Protein AF-A0A3D1R4Y1-F1 (afdb_monomer)

Structure (mmCIF, N/CA/C/O backbone):
data_AF-A0A3D1R4Y1-F1
#
_entry.id   AF-A0A3D1R4Y1-F1
#
loop_
_atom_site.group_PDB
_atom_site.id
_atom_site.type_symbol
_atom_site.label_atom_id
_atom_site.label_alt_id
_atom_site.label_comp_id
_atom_site.label_asym_id
_atom_site.label_entity_id
_atom_site.label_seq_id
_atom_site.pdbx_PDB_ins_code
_atom_site.Cartn_x
_atom_site.Cartn_y
_atom_site.Cartn_z
_atom_site.occupancy
_atom_site.B_iso_or_equiv
_atom_site.auth_seq_id
_atom_site.auth_comp_id
_atom_site.auth_asym_id
_atom_site.auth_atom_id
_atom_site.pdbx_PDB_model_num
ATOM 1 N N . MET A 1 1 ? 37.670 -71.944 -7.771 1.00 38.06 1 MET A N 1
ATOM 2 C CA . MET A 1 1 ? 38.355 -70.677 -7.444 1.00 38.06 1 MET A CA 1
ATOM 3 C C . MET A 1 1 ? 37.337 -69.559 -7.576 1.00 38.06 1 MET A C 1
ATOM 5 O O . MET A 1 1 ? 36.662 -69.476 -8.591 1.00 38.06 1 MET A O 1
ATOM 9 N N . VAL A 1 2 ? 37.149 -68.821 -6.490 1.00 45.00 2 VAL A N 1
ATOM 10 C CA . VAL A 1 2 ? 36.228 -67.691 -6.317 1.00 45.00 2 VAL A CA 1
ATOM 11 C C . VAL A 1 2 ? 36.680 -66.518 -7.189 1.00 45.00 2 VAL A C 1
ATOM 13 O O . VAL A 1 2 ? 37.880 -66.292 -7.240 1.00 45.00 2 VAL A O 1
ATOM 16 N N . LEU A 1 3 ? 35.767 -65.736 -7.780 1.00 38.38 3 LEU A N 1
ATOM 17 C CA . LEU A 1 3 ? 35.882 -64.270 -7.754 1.00 38.38 3 LEU A CA 1
ATOM 18 C C . LEU A 1 3 ? 34.536 -63.578 -8.048 1.00 38.38 3 LEU A C 1
ATOM 20 O O . LEU A 1 3 ? 33.910 -63.773 -9.085 1.00 38.38 3 LEU A O 1
ATOM 24 N N . ARG A 1 4 ? 34.117 -62.777 -7.066 1.00 49.09 4 ARG A N 1
ATOM 25 C CA . ARG A 1 4 ? 33.041 -61.779 -7.086 1.00 49.09 4 ARG A CA 1
ATOM 26 C C . ARG A 1 4 ? 33.479 -60.551 -7.896 1.00 49.09 4 ARG A C 1
ATOM 28 O O . ARG A 1 4 ? 34.638 -60.174 -7.773 1.00 49.09 4 ARG A O 1
ATOM 35 N N . ALA A 1 5 ? 32.551 -59.855 -8.556 1.00 46.31 5 ALA A N 1
ATOM 36 C CA . ALA A 1 5 ? 32.607 -58.397 -8.773 1.00 46.31 5 ALA A CA 1
ATOM 37 C C . ALA A 1 5 ? 31.243 -57.913 -9.305 1.00 46.31 5 ALA A C 1
ATOM 39 O O . ALA A 1 5 ? 30.826 -58.313 -10.382 1.00 46.31 5 ALA A O 1
ATOM 40 N N . PHE A 1 6 ? 30.391 -57.330 -8.462 1.00 45.41 6 PHE A N 1
ATOM 41 C CA . PHE A 1 6 ? 30.302 -55.909 -8.074 1.00 45.41 6 PHE A CA 1
ATOM 42 C C . PHE A 1 6 ? 29.179 -55.188 -8.838 1.00 45.41 6 PHE A C 1
ATOM 44 O O . PHE A 1 6 ? 29.327 -54.751 -9.974 1.00 45.41 6 PHE A O 1
ATOM 51 N N . GLN A 1 7 ? 28.034 -55.100 -8.158 1.00 48.47 7 GLN A N 1
ATOM 52 C CA . GLN A 1 7 ? 26.905 -54.237 -8.482 1.00 48.47 7 GLN A CA 1
ATOM 53 C C . GLN A 1 7 ? 27.321 -52.764 -8.354 1.00 48.47 7 GLN A C 1
ATOM 55 O O . GLN A 1 7 ? 27.888 -52.379 -7.335 1.00 48.47 7 GLN A O 1
ATOM 60 N N . PHE A 1 8 ? 26.944 -51.934 -9.324 1.00 42.62 8 PHE A N 1
ATOM 61 C CA . PHE A 1 8 ? 26.767 -50.495 -9.127 1.00 42.62 8 PHE A CA 1
ATOM 62 C C . PHE A 1 8 ? 25.405 -50.100 -9.698 1.00 42.62 8 PHE A C 1
ATOM 64 O O . PHE A 1 8 ? 25.258 -49.820 -10.883 1.00 42.62 8 PHE A O 1
ATOM 71 N N . ALA A 1 9 ? 24.388 -50.124 -8.837 1.00 47.69 9 ALA A N 1
ATOM 72 C CA . ALA A 1 9 ? 23.125 -49.450 -9.089 1.00 47.69 9 ALA A CA 1
ATOM 73 C C . ALA A 1 9 ? 23.298 -47.986 -8.666 1.00 47.69 9 ALA A C 1
ATOM 75 O O . ALA A 1 9 ? 23.387 -47.679 -7.478 1.00 47.69 9 ALA A O 1
ATOM 76 N N . VAL A 1 10 ? 23.393 -47.085 -9.642 1.00 51.09 10 VAL A N 1
ATOM 77 C CA . VAL A 1 10 ? 23.336 -45.640 -9.408 1.00 51.09 10 VAL A CA 1
ATOM 78 C C . VAL A 1 10 ? 21.881 -45.294 -9.101 1.00 51.09 10 VAL A C 1
ATOM 80 O O . VAL A 1 10 ? 21.046 -45.201 -9.998 1.00 51.09 10 VAL A O 1
ATOM 83 N N . VAL A 1 11 ? 21.560 -45.156 -7.815 1.00 46.34 11 VAL A N 1
ATOM 84 C CA . VAL A 1 11 ? 20.276 -44.615 -7.360 1.00 46.34 11 VAL A CA 1
ATOM 85 C C . VAL A 1 11 ? 20.314 -43.107 -7.585 1.00 46.34 11 VAL A C 1
ATOM 87 O O . VAL A 1 11 ? 20.871 -42.353 -6.790 1.00 46.34 11 VAL A O 1
ATOM 90 N N . LEU A 1 12 ? 19.744 -42.674 -8.709 1.00 44.81 12 LEU A N 1
ATOM 91 C CA . LEU A 1 12 ? 19.454 -41.275 -8.989 1.00 44.81 12 LEU A CA 1
ATOM 92 C C . LEU A 1 12 ? 18.289 -40.851 -8.079 1.00 44.81 12 LEU A C 1
ATOM 94 O O . LEU A 1 12 ? 17.116 -40.971 -8.431 1.00 44.81 12 LEU A O 1
ATOM 98 N N . ALA A 1 13 ? 18.615 -40.425 -6.861 1.00 45.03 13 ALA A N 1
ATOM 99 C CA . ALA A 1 13 ? 17.665 -39.799 -5.957 1.00 45.03 13 ALA A CA 1
ATOM 100 C C . ALA A 1 13 ? 17.268 -38.435 -6.544 1.00 45.03 13 ALA A C 1
ATOM 102 O O . ALA A 1 13 ? 17.941 -37.427 -6.338 1.00 45.03 13 ALA A O 1
ATOM 103 N N . CYS A 1 14 ? 16.179 -38.414 -7.316 1.00 43.12 14 CYS A N 1
ATOM 104 C CA . CYS A 1 14 ? 15.446 -37.195 -7.625 1.00 43.12 14 CYS A CA 1
ATOM 105 C C . CYS A 1 14 ? 14.965 -36.585 -6.305 1.00 43.12 14 CYS A C 1
ATOM 107 O O . CYS A 1 14 ? 13.911 -36.948 -5.786 1.00 43.12 14 CYS A O 1
ATOM 109 N N . CYS A 1 15 ? 15.743 -35.650 -5.761 1.00 42.72 15 CYS A N 1
ATOM 110 C CA . CYS A 1 15 ? 15.252 -34.668 -4.810 1.00 42.72 15 CYS A CA 1
ATOM 111 C C . CYS A 1 15 ? 14.146 -33.869 -5.504 1.00 42.72 15 CYS A C 1
ATOM 113 O O . CYS A 1 15 ? 14.408 -32.877 -6.183 1.00 42.72 15 CYS A O 1
ATOM 115 N N . SER A 1 16 ? 12.904 -34.321 -5.357 1.00 41.38 16 SER A N 1
ATOM 116 C CA . SER A 1 16 ? 11.715 -33.503 -5.547 1.00 41.38 16 SER A CA 1
ATOM 117 C C . SER A 1 16 ? 11.799 -32.343 -4.560 1.00 41.38 16 SER A C 1
ATOM 119 O O . SER A 1 16 ? 11.340 -32.432 -3.424 1.00 41.38 16 SER A O 1
ATOM 121 N N . LEU A 1 17 ? 12.439 -31.259 -5.001 1.00 44.47 17 LEU A N 1
ATOM 122 C CA . LEU A 1 17 ? 12.239 -29.922 -4.472 1.00 44.47 17 LEU A CA 1
ATOM 123 C C . LEU A 1 17 ? 10.751 -29.623 -4.643 1.00 44.47 17 LEU A C 1
ATOM 125 O O . LEU A 1 17 ? 10.307 -29.130 -5.677 1.00 44.47 17 LEU A O 1
ATOM 129 N N . THR A 1 18 ? 9.960 -29.974 -3.634 1.00 43.75 18 THR A N 1
ATOM 130 C CA . THR A 1 18 ? 8.677 -29.333 -3.397 1.00 43.75 18 THR A CA 1
ATOM 131 C C . THR A 1 18 ? 8.984 -27.856 -3.237 1.00 43.75 18 THR A C 1
ATOM 133 O O . THR A 1 18 ? 9.418 -27.416 -2.174 1.00 43.75 18 THR A O 1
ATOM 136 N N . ALA A 1 19 ? 8.824 -27.105 -4.324 1.00 41.56 19 ALA A N 1
ATOM 137 C CA . ALA A 1 19 ? 8.666 -25.671 -4.266 1.00 41.56 19 ALA A CA 1
ATOM 138 C C . ALA A 1 19 ? 7.414 -25.427 -3.425 1.00 41.56 19 ALA A C 1
ATOM 140 O O . ALA A 1 19 ? 6.287 -25.462 -3.916 1.00 41.56 19 ALA A O 1
ATOM 141 N N . THR A 1 20 ? 7.602 -25.262 -2.120 1.00 38.06 20 THR A N 1
ATOM 142 C CA . THR A 1 20 ? 6.625 -24.607 -1.273 1.00 38.06 20 THR A CA 1
ATOM 143 C C . THR A 1 20 ? 6.469 -23.223 -1.882 1.00 38.06 20 THR A C 1
ATOM 145 O O . THR A 1 20 ? 7.315 -22.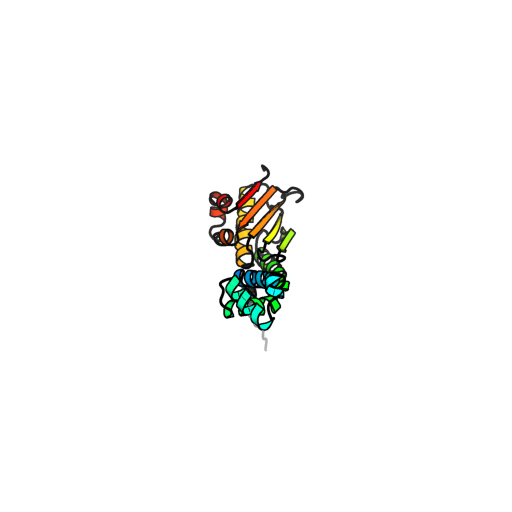353 -1.686 1.00 38.06 20 THR A O 1
ATOM 148 N N . SER A 1 21 ? 5.418 -23.019 -2.682 1.00 35.81 21 SER A N 1
ATOM 149 C CA . SER A 1 21 ? 4.881 -21.681 -2.880 1.00 35.81 21 SER A CA 1
ATOM 150 C C . SER A 1 21 ? 4.592 -21.170 -1.480 1.00 35.81 21 SER A C 1
ATOM 152 O O . SER A 1 21 ? 3.603 -21.568 -0.865 1.00 35.81 21 SER A O 1
ATOM 154 N N . ALA A 1 22 ? 5.507 -20.365 -0.944 1.00 37.12 22 ALA A N 1
ATOM 155 C CA . ALA A 1 22 ? 5.253 -19.566 0.229 1.00 37.12 22 ALA A CA 1
ATOM 156 C C . ALA A 1 22 ? 4.058 -18.694 -0.148 1.00 37.12 22 ALA A C 1
ATOM 158 O O . ALA A 1 22 ? 4.183 -17.713 -0.880 1.00 37.12 22 ALA A O 1
ATOM 159 N N . ARG A 1 23 ? 2.864 -19.127 0.263 1.00 40.62 23 ARG A N 1
ATOM 160 C CA . ARG A 1 23 ? 1.712 -18.245 0.345 1.00 40.62 23 ARG A CA 1
ATOM 161 C C . ARG A 1 23 ? 2.208 -17.123 1.241 1.00 40.62 23 ARG A C 1
ATOM 163 O O . ARG A 1 23 ? 2.540 -17.399 2.389 1.00 40.62 23 ARG A O 1
ATOM 170 N N . ALA A 1 24 ? 2.377 -15.922 0.690 1.00 50.31 24 ALA A N 1
ATOM 171 C CA . ALA A 1 24 ? 2.611 -14.749 1.514 1.00 50.31 24 ALA A CA 1
ATOM 172 C C . ALA A 1 24 ? 1.535 -14.789 2.601 1.00 50.31 24 ALA A C 1
ATOM 174 O O . ALA A 1 24 ? 0.349 -14.850 2.257 1.00 50.31 24 ALA A O 1
ATOM 175 N N . ASP A 1 25 ? 1.950 -14.906 3.864 1.00 59.03 25 ASP A N 1
ATOM 176 C CA . ASP A 1 25 ? 1.009 -14.950 4.974 1.00 59.03 25 ASP A CA 1
ATOM 177 C C . ASP A 1 25 ? 0.078 -13.752 4.820 1.00 59.03 25 ASP A C 1
ATOM 179 O O . ASP A 1 25 ? 0.519 -12.616 4.616 1.00 59.03 25 ASP A O 1
ATOM 183 N N . GLU A 1 26 ? -1.223 -14.032 4.801 1.00 75.62 26 GLU A N 1
ATOM 184 C CA . GLU A 1 26 ? -2.228 -12.995 4.645 1.00 75.62 26 GLU A CA 1
ATOM 185 C C . GLU A 1 26 ? -2.016 -11.969 5.763 1.00 75.62 26 GLU A C 1
ATOM 187 O O . GLU A 1 26 ? -1.895 -12.338 6.935 1.00 75.62 26 GLU A O 1
ATOM 192 N N . LEU A 1 27 ? -1.909 -10.684 5.402 1.00 86.62 27 LEU A N 1
ATOM 193 C CA . LEU A 1 27 ? -1.662 -9.634 6.388 1.00 86.62 27 LEU A CA 1
ATOM 194 C C . LEU A 1 27 ? -2.699 -9.723 7.525 1.00 86.62 27 LEU A C 1
ATOM 196 O O . LEU A 1 27 ? -3.875 -9.999 7.275 1.00 86.62 27 LEU A O 1
ATOM 200 N N . PRO A 1 28 ? -2.308 -9.442 8.781 1.00 90.56 28 PRO A N 1
ATOM 201 C CA . PRO A 1 28 ? -3.142 -9.724 9.956 1.00 90.56 28 PRO A CA 1
ATOM 202 C C . PRO A 1 28 ? -4.465 -8.935 9.996 1.00 90.56 28 PRO A C 1
ATOM 204 O O . PRO A 1 28 ? -5.393 -9.274 10.746 1.00 90.56 28 PRO A O 1
ATOM 207 N N . MET A 1 29 ? -4.580 -7.881 9.188 1.00 91.75 29 MET A N 1
ATOM 208 C CA . MET A 1 29 ? -5.761 -7.034 9.099 1.00 91.75 29 MET A CA 1
ATOM 209 C C . MET A 1 29 ? -6.019 -6.539 7.678 1.00 91.75 29 MET A C 1
ATOM 211 O O . MET A 1 29 ? -5.098 -6.378 6.878 1.00 91.75 29 MET A O 1
ATOM 215 N N . THR A 1 30 ? -7.292 -6.274 7.387 1.00 92.81 30 THR A N 1
ATOM 216 C CA . THR A 1 30 ? -7.721 -5.693 6.109 1.00 92.81 30 THR A CA 1
ATOM 217 C C . THR A 1 30 ? -7.579 -4.172 6.112 1.00 92.81 30 THR A C 1
ATOM 219 O O . THR A 1 30 ? -7.374 -3.549 7.158 1.00 92.81 30 THR A O 1
ATOM 222 N N . LEU A 1 31 ? -7.737 -3.554 4.939 1.00 93.25 31 LEU A N 1
ATOM 223 C CA . LEU A 1 31 ? -7.723 -2.100 4.802 1.00 93.25 31 LEU A CA 1
ATOM 224 C C . LEU A 1 31 ? -8.823 -1.421 5.625 1.00 93.25 31 LEU A C 1
ATOM 226 O O . LEU A 1 31 ? -8.583 -0.410 6.276 1.00 93.25 31 LEU A O 1
ATOM 230 N N . GLU A 1 32 ? -10.029 -1.974 5.603 1.00 93.88 32 GLU A N 1
ATOM 231 C CA . GLU A 1 32 ? -11.185 -1.444 6.324 1.00 93.88 32 GLU A CA 1
ATOM 232 C C . GLU A 1 32 ? -10.964 -1.522 7.835 1.00 93.88 32 GLU A C 1
ATOM 234 O O . GLU A 1 32 ? -11.264 -0.570 8.549 1.00 93.88 32 GLU A O 1
ATOM 239 N N . GLN A 1 33 ? -10.377 -2.625 8.314 1.00 94.56 33 GLN A N 1
ATOM 240 C CA . GLN A 1 33 ? -10.015 -2.794 9.723 1.00 94.56 33 GLN A CA 1
ATOM 241 C C . GLN A 1 33 ? -8.934 -1.793 10.142 1.00 94.56 33 GLN A C 1
ATOM 243 O O . GLN A 1 33 ? -9.057 -1.169 11.192 1.00 94.56 33 GLN A O 1
ATOM 248 N N . PHE A 1 34 ? -7.904 -1.604 9.314 1.00 95.88 34 PHE A N 1
ATOM 249 C CA . PHE A 1 34 ? -6.845 -0.635 9.585 1.00 95.88 34 PHE A CA 1
ATOM 250 C C . PHE A 1 34 ? -7.376 0.807 9.621 1.00 95.88 34 PHE A C 1
ATOM 252 O O . PHE A 1 34 ? -7.075 1.547 10.555 1.00 95.88 34 PHE A O 1
ATOM 259 N N . LYS A 1 35 ? -8.208 1.189 8.641 1.00 95.31 35 LYS A N 1
ATOM 260 C CA . LYS A 1 35 ? -8.868 2.504 8.595 1.00 95.31 35 LYS A CA 1
ATOM 261 C C . LYS A 1 35 ? -9.703 2.748 9.836 1.00 95.31 35 LYS A C 1
ATOM 263 O O . LYS A 1 35 ? -9.498 3.744 10.512 1.00 95.31 35 LYS A O 1
ATOM 268 N N . LEU A 1 36 ? -10.578 1.800 10.167 1.00 95.81 36 LEU A N 1
ATOM 269 C CA . LEU A 1 36 ? -11.468 1.931 11.311 1.00 95.81 36 LEU A CA 1
ATOM 270 C C . LEU A 1 36 ? -10.698 2.041 12.635 1.00 95.81 36 LEU A C 1
ATOM 272 O O . LEU A 1 36 ? -11.110 2.788 13.518 1.00 95.81 36 LEU A O 1
ATOM 276 N N . TRP A 1 37 ? -9.572 1.336 12.767 1.00 96.62 37 TRP A N 1
ATOM 277 C CA . TRP A 1 37 ? -8.688 1.471 13.924 1.00 96.62 37 TRP A CA 1
ATOM 278 C C . TRP A 1 37 ? -7.987 2.836 13.979 1.00 96.62 37 TRP A C 1
ATOM 280 O O . TRP A 1 37 ? -7.994 3.461 15.037 1.00 96.62 37 TRP A O 1
ATOM 290 N N . ARG A 1 38 ? -7.429 3.340 12.869 1.00 94.94 38 ARG A N 1
ATOM 291 C CA . ARG A 1 38 ? -6.823 4.686 12.836 1.00 94.94 38 ARG A CA 1
ATOM 292 C C . ARG A 1 38 ? -7.856 5.779 13.120 1.00 94.94 38 ARG A C 1
ATOM 294 O O . ARG A 1 38 ? -7.619 6.603 13.995 1.00 94.94 38 ARG A O 1
ATOM 301 N N . ASP A 1 39 ? -9.025 5.715 12.487 1.00 93.88 39 ASP A N 1
ATOM 302 C CA . ASP A 1 39 ? -10.124 6.653 12.738 1.00 93.88 39 ASP A CA 1
ATOM 303 C C . ASP A 1 39 ? -10.577 6.596 14.210 1.00 93.88 39 ASP A C 1
ATOM 305 O O . ASP A 1 39 ? -10.890 7.621 14.812 1.00 93.88 39 ASP A O 1
ATOM 309 N N . TYR A 1 40 ? -10.583 5.407 14.827 1.00 95.00 40 TYR A N 1
ATOM 310 C CA . TYR A 1 40 ? -10.863 5.250 16.256 1.00 95.00 40 TYR A CA 1
ATOM 311 C C . TYR A 1 40 ? -9.817 5.943 17.138 1.00 95.00 40 TYR A C 1
ATOM 313 O O . TYR A 1 40 ? -10.201 6.655 18.067 1.00 95.00 40 TYR A O 1
ATOM 321 N N . GLN A 1 41 ? -8.524 5.780 16.844 1.00 94.69 41 GLN A N 1
ATOM 322 C CA . GLN A 1 41 ? -7.447 6.465 17.569 1.00 94.69 41 GLN A CA 1
ATOM 323 C C . GLN A 1 41 ? -7.588 7.989 17.465 1.00 94.69 41 GLN A C 1
ATOM 325 O O . GLN A 1 41 ? -7.497 8.680 18.481 1.00 94.69 41 GLN A O 1
ATOM 330 N N . ASP A 1 42 ? -7.904 8.503 16.275 1.00 93.44 42 ASP A N 1
ATOM 331 C CA . ASP A 1 42 ? -8.146 9.932 16.053 1.00 93.44 42 ASP A CA 1
ATOM 332 C C . ASP A 1 42 ? -9.392 10.417 16.812 1.00 93.44 42 ASP A C 1
ATOM 334 O O . ASP A 1 42 ? -9.372 11.469 17.453 1.00 93.44 42 ASP A O 1
ATOM 338 N N . ALA A 1 43 ? -10.473 9.631 16.823 1.00 93.81 43 ALA A N 1
ATOM 339 C CA . ALA A 1 43 ? -11.693 9.970 17.553 1.00 93.81 43 ALA A CA 1
ATOM 340 C C . ALA A 1 43 ? -11.490 10.031 19.072 1.00 93.81 43 ALA A C 1
ATOM 342 O O . ALA A 1 43 ? -12.152 10.828 19.736 1.00 93.81 43 ALA A O 1
ATOM 343 N N . LEU A 1 44 ? -10.574 9.239 19.638 1.00 93.38 44 LEU A N 1
ATOM 344 C CA . LEU A 1 44 ? -10.206 9.352 21.055 1.00 93.38 44 LEU A CA 1
ATOM 345 C C . LEU A 1 44 ? -9.543 10.700 21.388 1.00 93.38 44 LEU A C 1
ATOM 347 O O . LEU A 1 44 ? -9.571 11.121 22.548 1.00 93.38 44 LEU A O 1
ATOM 351 N N . GLN A 1 45 ? -8.992 11.391 20.387 1.00 93.12 45 GLN A N 1
ATOM 352 C CA . GLN A 1 45 ? -8.415 12.727 20.533 1.00 93.12 45 GLN A CA 1
ATOM 353 C C . GLN A 1 45 ? -9.438 13.862 20.325 1.00 93.12 45 GLN A C 1
ATOM 355 O O . GLN A 1 45 ? -9.126 15.010 20.632 1.00 93.12 45 GLN A O 1
ATOM 360 N N . ASP A 1 46 ? -10.663 13.584 19.849 1.00 92.75 46 ASP A N 1
ATOM 361 C CA . ASP A 1 46 ? -11.705 14.615 19.690 1.00 92.75 46 ASP A CA 1
ATOM 362 C C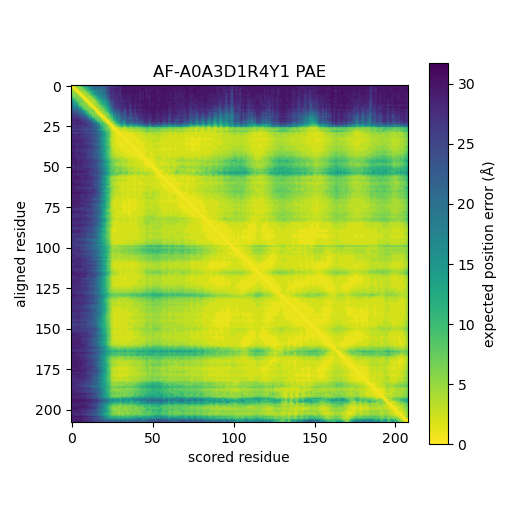 . ASP A 1 46 ? -12.230 15.067 21.065 1.00 92.75 46 ASP A C 1
ATOM 364 O O . ASP A 1 46 ? -12.661 14.261 21.898 1.00 92.75 46 ASP A O 1
ATOM 368 N N . GLU A 1 47 ? -12.257 16.382 21.297 1.00 92.44 47 GLU A N 1
ATOM 369 C CA . GLU A 1 47 ? -12.717 16.974 22.558 1.00 92.44 47 GLU A CA 1
ATOM 370 C C . GLU A 1 47 ? -14.118 16.512 22.981 1.00 92.44 47 GLU A C 1
ATOM 372 O O . GLU A 1 47 ? -14.407 16.385 24.174 1.00 92.44 47 GLU A O 1
ATOM 377 N N . ARG A 1 48 ? -15.025 16.291 22.022 1.00 90.88 48 ARG A N 1
ATOM 378 C CA . ARG A 1 48 ? -16.396 15.852 22.302 1.00 90.88 48 ARG A CA 1
ATOM 379 C C . ARG A 1 48 ? -16.396 14.457 22.896 1.00 90.88 48 ARG A C 1
ATOM 381 O O . ARG A 1 48 ? -17.155 14.220 23.827 1.00 90.88 48 ARG A O 1
ATOM 388 N N . VAL A 1 49 ? -15.535 13.569 22.401 1.00 91.00 49 VAL A N 1
ATOM 389 C CA . VAL A 1 49 ? -15.370 12.201 22.912 1.00 91.00 49 VAL A CA 1
ATOM 390 C C . VAL A 1 49 ? -14.676 12.221 24.272 1.00 91.00 49 VAL A C 1
ATOM 392 O O . VAL A 1 49 ? -15.106 11.522 25.191 1.00 91.00 49 VAL A O 1
ATOM 395 N N . GLN A 1 50 ? -13.662 13.069 24.449 1.00 92.25 50 GLN A N 1
ATOM 396 C CA . GLN A 1 50 ? -12.956 13.216 25.725 1.00 92.25 50 GLN A CA 1
ATOM 397 C C . GLN A 1 50 ? -13.878 13.692 26.858 1.00 92.25 50 GLN A C 1
ATOM 399 O O . GLN A 1 50 ? -13.784 13.190 27.979 1.00 92.25 50 GLN A O 1
ATOM 404 N N . LYS A 1 51 ? -14.832 14.584 26.560 1.00 93.31 51 LYS A N 1
ATOM 405 C CA . LYS A 1 51 ? -15.853 15.060 27.514 1.00 93.31 51 LYS A CA 1
ATOM 406 C C . LYS A 1 51 ? -16.889 13.985 27.889 1.00 93.31 51 LYS A C 1
ATOM 408 O O . LYS A 1 51 ? -17.640 14.175 28.844 1.00 93.31 51 LYS A O 1
ATOM 413 N N . MET A 1 52 ? -16.953 12.858 27.173 1.00 91.56 52 MET A N 1
ATOM 414 C CA . MET A 1 52 ? -17.852 11.746 27.504 1.00 91.56 52 MET A CA 1
ATOM 415 C C . MET A 1 52 ? -17.235 10.810 28.557 1.00 91.56 52 MET A C 1
ATOM 417 O O . MET A 1 52 ? -16.018 10.603 28.554 1.00 91.56 52 MET A O 1
ATOM 421 N N . PRO A 1 53 ? -18.063 10.150 29.393 1.00 93.00 53 PRO A N 1
ATOM 422 C CA . PRO A 1 53 ? -17.605 9.075 30.271 1.00 93.00 53 PRO A CA 1
ATOM 423 C C . PRO A 1 53 ? -16.966 7.934 29.473 1.00 93.00 53 PRO A C 1
ATOM 425 O O . PRO A 1 53 ? -17.533 7.513 28.462 1.00 93.00 53 PRO A O 1
ATOM 428 N N . GLU A 1 54 ? -15.843 7.390 29.948 1.00 88.75 54 GLU A N 1
ATOM 429 C CA . GLU A 1 54 ? -15.043 6.383 29.227 1.00 88.75 54 GLU A CA 1
ATOM 430 C C . GLU A 1 54 ? -15.869 5.188 28.741 1.00 88.75 54 GLU A C 1
ATOM 432 O O . GLU A 1 54 ? -15.834 4.851 27.558 1.00 88.75 54 GLU A O 1
ATOM 437 N N . GLY A 1 55 ? -16.723 4.631 29.607 1.00 89.94 55 GLY A N 1
ATOM 438 C CA . GLY A 1 55 ? -17.595 3.502 29.263 1.00 89.94 55 GLY A CA 1
ATOM 439 C C . GLY A 1 55 ? -18.634 3.791 28.169 1.00 89.94 55 GLY A C 1
ATOM 440 O O . GLY A 1 55 ? -19.216 2.861 27.622 1.00 89.94 55 GLY A O 1
ATOM 441 N N . LYS A 1 56 ? -18.876 5.064 27.821 1.00 91.75 56 LYS A N 1
ATOM 442 C CA . LYS A 1 56 ? -19.791 5.469 26.739 1.00 91.75 56 LYS A CA 1
ATOM 443 C C . LYS A 1 56 ? -19.069 5.857 25.447 1.00 91.75 56 LYS A C 1
ATOM 445 O O . LYS A 1 56 ? -19.731 5.927 24.410 1.00 91.75 56 LYS A O 1
ATOM 450 N N . ARG A 1 57 ? -17.751 6.097 25.485 1.00 92.50 57 ARG A N 1
ATOM 451 C CA . ARG A 1 57 ? -16.970 6.560 24.323 1.00 92.50 57 ARG A CA 1
ATOM 452 C C . ARG A 1 57 ? -17.032 5.556 23.180 1.00 92.50 57 ARG A C 1
ATOM 454 O O . ARG A 1 57 ? -17.397 5.923 22.071 1.00 92.50 57 ARG A O 1
ATOM 461 N N . PHE A 1 58 ? -16.777 4.280 23.464 1.00 94.12 58 PHE A N 1
ATOM 462 C CA . PHE A 1 58 ? -16.714 3.232 22.442 1.00 94.12 58 PHE A CA 1
ATOM 463 C C . PHE A 1 58 ? -18.008 3.117 21.617 1.00 94.12 58 PHE A C 1
ATOM 465 O O . PHE A 1 58 ? -17.986 3.248 20.394 1.00 94.12 58 PHE A O 1
ATOM 472 N N . GLY A 1 59 ? -19.158 2.960 22.281 1.00 93.94 59 GLY A N 1
ATOM 473 C CA . GLY A 1 59 ? -20.455 2.870 21.602 1.00 93.94 59 GLY A CA 1
ATOM 474 C C . GLY A 1 59 ? -20.901 4.180 20.937 1.00 93.94 59 GLY A C 1
ATOM 475 O O . GLY A 1 59 ? -21.712 4.163 20.011 1.00 93.94 59 GLY A O 1
ATOM 476 N N . ALA A 1 60 ? -20.401 5.336 21.386 1.00 93.69 60 ALA A N 1
ATOM 477 C CA . ALA A 1 60 ? -20.631 6.613 20.709 1.00 93.69 60 ALA A CA 1
ATOM 478 C C . ALA A 1 60 ? -19.803 6.728 19.419 1.00 93.69 60 ALA A C 1
ATOM 480 O O . ALA A 1 60 ? -20.350 7.113 18.387 1.00 93.69 60 ALA A O 1
ATOM 481 N N . ILE A 1 61 ? -18.528 6.328 19.458 1.00 94.19 61 ILE A N 1
ATOM 482 C CA . ILE A 1 61 ? -17.639 6.304 18.288 1.00 94.19 61 ILE A CA 1
ATOM 483 C C . ILE A 1 61 ? -18.174 5.327 17.233 1.00 94.19 61 ILE A C 1
ATOM 485 O O . ILE A 1 61 ? -18.318 5.711 16.075 1.00 94.19 61 ILE A O 1
ATOM 489 N N . ALA A 1 62 ? -18.575 4.113 17.632 1.00 95.19 62 ALA A N 1
ATOM 490 C CA . ALA A 1 62 ? -19.178 3.133 16.722 1.00 95.19 62 ALA A CA 1
ATOM 491 C C . ALA A 1 62 ? -20.402 3.704 15.984 1.00 95.19 62 ALA A C 1
ATOM 493 O O . ALA A 1 62 ? -20.506 3.607 14.760 1.00 95.19 62 ALA A O 1
ATOM 494 N N . ARG A 1 63 ? -21.299 4.381 16.719 1.00 94.75 63 ARG A N 1
ATOM 495 C CA . ARG A 1 63 ? -22.473 5.056 16.145 1.00 94.75 63 ARG A CA 1
ATOM 496 C C . ARG A 1 63 ? -22.095 6.198 15.204 1.00 94.75 63 ARG A C 1
ATOM 498 O O . ARG A 1 63 ? -22.703 6.315 14.144 1.00 94.75 63 ARG A O 1
ATOM 505 N N . ASN A 1 64 ? -21.100 7.009 15.561 1.00 93.31 64 ASN A N 1
ATOM 506 C CA . ASN A 1 64 ? -20.622 8.108 14.719 1.00 93.31 64 ASN A CA 1
ATOM 507 C C . ASN A 1 64 ? -20.052 7.600 13.386 1.00 93.31 64 ASN A C 1
ATOM 509 O O . ASN A 1 64 ? -20.347 8.151 12.329 1.00 93.31 64 ASN A O 1
ATOM 513 N N . PHE A 1 65 ? -19.304 6.497 13.430 1.00 93.44 65 PHE A N 1
ATOM 514 C CA . PHE A 1 65 ? -18.750 5.836 12.248 1.00 93.44 65 PHE A CA 1
ATOM 515 C C . PHE A 1 65 ? -19.752 4.949 11.504 1.00 93.44 65 PHE A C 1
ATOM 517 O O . PHE A 1 65 ? -19.424 4.422 10.444 1.00 93.44 65 PHE A O 1
ATOM 524 N N . LYS A 1 66 ? -20.985 4.814 12.012 1.00 95.62 66 LYS A N 1
ATOM 525 C CA . LYS A 1 66 ? -22.051 3.984 11.428 1.00 95.62 66 LYS A CA 1
ATOM 526 C C . LYS A 1 66 ? -21.641 2.514 11.261 1.00 95.62 66 LYS A C 1
ATOM 528 O O . LYS A 1 66 ? -22.067 1.854 10.316 1.00 95.62 66 LYS A O 1
ATOM 533 N N . VAL A 1 67 ? -20.839 2.000 12.192 1.00 95.50 67 VAL A N 1
ATOM 534 C CA . VAL A 1 67 ? -20.411 0.594 12.249 1.00 95.50 67 VAL A CA 1
ATOM 535 C C . VAL A 1 67 ? -20.986 -0.089 13.484 1.00 95.50 67 VAL A C 1
ATOM 537 O O . VAL A 1 67 ? -21.361 0.565 14.460 1.00 95.50 67 VAL A O 1
ATOM 540 N N . SER A 1 68 ? -21.052 -1.420 13.468 1.00 96.19 68 SER A N 1
ATOM 541 C CA . SER A 1 68 ? -21.433 -2.158 14.669 1.00 96.19 68 SER A CA 1
ATOM 542 C C . SER A 1 68 ? -20.321 -2.085 15.725 1.00 96.19 68 SER A C 1
ATOM 544 O O . SER A 1 68 ? -19.132 -2.052 15.401 1.00 96.19 68 SER A O 1
ATOM 546 N N . GLU A 1 69 ? -20.685 -2.121 17.010 1.00 94.94 69 GLU A N 1
ATOM 547 C CA . GLU A 1 69 ? -19.696 -2.212 18.097 1.00 94.94 69 GLU A CA 1
ATOM 548 C C . GLU A 1 69 ? -18.838 -3.480 18.001 1.00 94.94 69 GLU A C 1
ATOM 550 O O . GLU A 1 69 ? -17.718 -3.515 18.508 1.00 94.94 69 GLU A O 1
ATOM 555 N N . LYS A 1 70 ? -19.359 -4.532 17.361 1.00 95.94 70 LYS A N 1
ATOM 556 C CA . LYS A 1 70 ? -18.624 -5.768 17.107 1.00 95.94 70 LYS A CA 1
ATOM 557 C C . LYS A 1 70 ? -17.510 -5.538 16.087 1.00 95.94 70 LYS A C 1
ATOM 559 O O . LYS A 1 70 ? -16.377 -5.924 16.351 1.00 95.94 70 LYS A O 1
ATOM 564 N N . ASP A 1 71 ? -17.814 -4.891 14.964 1.00 95.31 71 ASP A N 1
ATOM 565 C CA . ASP A 1 71 ? -16.833 -4.650 13.899 1.00 95.31 71 ASP A CA 1
ATOM 566 C C . ASP A 1 71 ? -15.754 -3.666 14.352 1.00 95.31 71 ASP A C 1
ATOM 568 O O . ASP A 1 71 ? -14.569 -3.904 14.112 1.00 95.31 71 ASP A O 1
ATOM 572 N N . LEU A 1 72 ? -16.147 -2.618 15.090 1.00 96.31 72 LEU A N 1
ATOM 573 C CA . LEU A 1 72 ? -15.193 -1.701 15.713 1.00 96.31 72 LEU A CA 1
ATOM 574 C C . LEU A 1 72 ? -14.256 -2.446 16.666 1.00 96.31 72 LEU A C 1
ATOM 576 O O . LEU A 1 72 ? -13.053 -2.224 16.637 1.00 96.31 72 LEU A O 1
ATOM 580 N N . ARG A 1 73 ? -14.782 -3.369 17.476 1.00 96.62 73 ARG A N 1
ATOM 581 C CA . ARG A 1 73 ? -13.970 -4.121 18.440 1.00 96.62 73 ARG A CA 1
ATOM 582 C C . ARG A 1 73 ? -12.978 -5.040 17.754 1.00 96.62 73 ARG A C 1
ATOM 584 O O . ARG A 1 73 ? -11.819 -5.047 18.127 1.00 96.62 73 ARG A O 1
ATOM 591 N N . VAL A 1 74 ? -13.405 -5.745 16.707 1.00 96.50 74 VAL A N 1
ATOM 592 C CA . VAL A 1 74 ? -12.501 -6.579 15.902 1.00 96.50 74 VAL A CA 1
ATOM 593 C C . VAL A 1 74 ? -11.384 -5.738 15.280 1.00 96.50 74 VAL A C 1
ATOM 595 O O . VAL A 1 74 ? -10.230 -6.168 15.280 1.00 96.50 74 VAL A O 1
ATOM 598 N N . ALA A 1 75 ? -11.706 -4.554 14.752 1.00 95.88 75 ALA A N 1
ATOM 599 C CA . ALA A 1 75 ? -10.710 -3.646 14.193 1.00 95.88 75 ALA A CA 1
ATOM 600 C C . ALA A 1 75 ? -9.725 -3.148 15.262 1.00 95.88 75 ALA A C 1
ATOM 602 O O . ALA A 1 75 ? -8.520 -3.196 15.028 1.00 95.88 75 ALA A O 1
ATOM 603 N N . VAL A 1 76 ? -10.222 -2.744 16.436 1.00 96.50 76 VAL A N 1
ATOM 604 C CA . VAL A 1 76 ? -9.400 -2.282 17.566 1.00 96.50 76 VAL A CA 1
ATOM 605 C C . VAL A 1 76 ? -8.516 -3.403 18.108 1.00 96.50 76 VAL A C 1
ATOM 607 O O . VAL A 1 76 ? -7.306 -3.237 18.151 1.00 96.50 76 VAL A O 1
ATOM 610 N N . ASP A 1 77 ? -9.067 -4.584 18.389 1.00 96.69 77 ASP A N 1
ATOM 611 C CA . ASP A 1 77 ? -8.306 -5.725 18.916 1.00 96.69 77 ASP A CA 1
ATOM 612 C C . ASP A 1 77 ? -7.166 -6.154 17.977 1.00 96.69 77 ASP A C 1
ATOM 614 O O . ASP A 1 77 ? -6.094 -6.569 18.424 1.00 96.69 77 ASP A O 1
ATOM 618 N N . LYS A 1 78 ? -7.393 -6.091 16.658 1.00 95.38 78 LYS A N 1
ATOM 619 C CA . LYS A 1 78 ? -6.353 -6.364 15.658 1.00 95.38 78 LYS A CA 1
ATOM 620 C C . LYS A 1 78 ? -5.366 -5.208 15.528 1.00 95.38 78 LYS A C 1
ATOM 622 O O . LYS A 1 78 ? -4.169 -5.456 15.409 1.00 95.38 78 LYS A O 1
ATOM 627 N N . GLY A 1 79 ? -5.855 -3.971 15.521 1.00 94.62 79 GLY A N 1
ATOM 628 C CA . GLY A 1 79 ? -5.040 -2.768 15.389 1.00 94.62 79 GLY A CA 1
ATOM 629 C C . GLY A 1 79 ? -4.110 -2.553 16.576 1.00 94.62 79 GLY A C 1
ATOM 630 O O . GLY A 1 79 ? -2.935 -2.277 16.382 1.00 94.62 79 GLY A O 1
ATOM 631 N N . ASP A 1 80 ? -4.565 -2.822 17.792 1.00 95.31 80 ASP A N 1
ATOM 632 C CA . ASP A 1 80 ? -3.732 -2.709 18.989 1.00 95.31 80 ASP A CA 1
ATOM 633 C C . ASP A 1 80 ? -2.611 -3.764 19.013 1.00 95.31 80 ASP A C 1
ATOM 635 O O . ASP A 1 80 ? -1.542 -3.533 19.574 1.00 95.31 80 ASP A O 1
ATOM 639 N N . LYS A 1 81 ? -2.813 -4.916 18.357 1.00 95.25 81 LYS A N 1
ATOM 640 C CA . LYS A 1 81 ? -1.795 -5.976 18.230 1.00 95.25 81 LYS A CA 1
ATOM 641 C C . LYS A 1 81 ? -0.842 -5.774 17.055 1.00 95.25 81 LYS A C 1
ATOM 643 O O . LYS A 1 81 ? 0.336 -6.114 17.154 1.00 95.25 81 LYS A O 1
ATOM 648 N N . HIS A 1 82 ? -1.356 -5.296 15.923 1.00 94.62 82 HIS A N 1
ATOM 649 C CA . HIS A 1 82 ? -0.644 -5.339 14.643 1.00 94.62 82 HIS A CA 1
ATOM 650 C C . HIS A 1 82 ? -0.597 -4.005 13.901 1.00 94.62 82 HIS A C 1
ATOM 652 O O . HIS A 1 82 ? 0.186 -3.873 12.969 1.00 94.62 82 HIS A O 1
ATOM 658 N N . GLY A 1 83 ? -1.400 -3.012 14.273 1.00 91.25 83 GLY A N 1
ATOM 659 C CA . GLY A 1 83 ? -1.572 -1.768 13.521 1.00 91.25 83 GLY A CA 1
ATOM 660 C C . GLY A 1 83 ? -0.270 -0.993 13.314 1.00 91.25 83 GLY A C 1
ATOM 661 O O . GLY A 1 83 ? -0.031 -0.480 12.224 1.00 91.25 83 GLY A O 1
ATOM 662 N N . GLU A 1 84 ? 0.625 -0.989 14.303 1.00 92.00 84 GLU A N 1
ATOM 663 C CA . GLU A 1 84 ? 1.938 -0.337 14.176 1.00 92.00 84 GLU A CA 1
ATOM 664 C C . GLU A 1 84 ? 2.963 -1.168 13.377 1.00 92.00 84 GLU A C 1
ATOM 666 O O . GLU A 1 84 ? 3.882 -0.615 12.773 1.00 92.00 84 GLU A O 1
ATOM 671 N N . SER A 1 85 ? 2.819 -2.497 13.320 1.00 94.56 85 SER A N 1
ATOM 672 C CA . SER A 1 85 ? 3.741 -3.382 12.588 1.00 94.56 85 SER A CA 1
ATOM 673 C C . SER A 1 85 ? 3.276 -3.723 11.171 1.00 94.56 85 SER A C 1
ATOM 675 O O . SER A 1 85 ? 4.100 -4.096 10.334 1.00 94.56 85 SER A O 1
ATOM 677 N N . VAL A 1 86 ? 1.987 -3.546 10.860 1.00 94.94 86 VAL A N 1
ATOM 678 C CA . VAL A 1 86 ? 1.379 -3.969 9.589 1.00 94.94 86 VAL A CA 1
ATOM 679 C C . VAL A 1 86 ? 2.023 -3.297 8.375 1.00 94.94 86 VAL A C 1
ATOM 681 O O . VAL A 1 86 ? 2.142 -3.922 7.326 1.00 94.94 86 VAL A O 1
ATOM 684 N N . GLY A 1 87 ? 2.500 -2.055 8.520 1.00 96.06 87 GLY A N 1
ATOM 685 C CA . GLY A 1 87 ? 3.226 -1.352 7.461 1.00 96.06 87 GLY A CA 1
ATOM 686 C C . GLY A 1 87 ? 4.524 -2.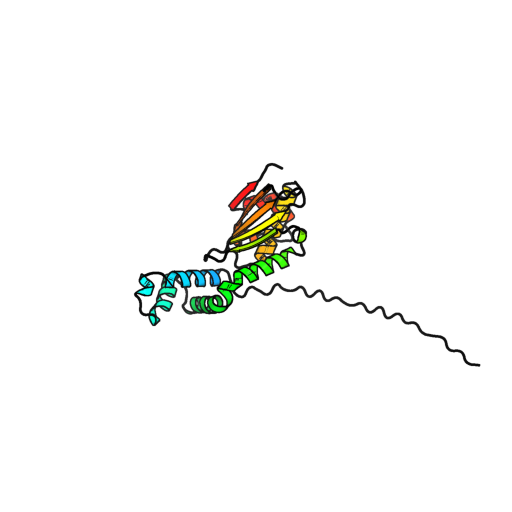066 7.082 1.00 96.06 87 GLY A C 1
ATOM 687 O O . GLY A 1 87 ? 4.758 -2.326 5.905 1.00 96.06 87 GLY A O 1
ATOM 688 N N . LYS A 1 88 ? 5.327 -2.471 8.075 1.00 96.62 88 LYS A N 1
ATOM 689 C CA . LYS A 1 88 ? 6.573 -3.222 7.844 1.00 96.62 88 LYS A CA 1
ATOM 690 C C . LYS A 1 88 ? 6.303 -4.606 7.257 1.00 96.62 88 LYS A C 1
ATOM 692 O O . LYS A 1 88 ? 6.960 -4.988 6.296 1.00 96.62 88 LYS A O 1
ATOM 697 N N . LEU A 1 89 ? 5.293 -5.312 7.770 1.00 95.81 89 LEU A N 1
ATOM 698 C CA . LEU A 1 89 ? 4.877 -6.607 7.220 1.00 95.81 89 LEU A CA 1
ATOM 699 C C . LEU A 1 89 ? 4.453 -6.483 5.749 1.00 95.81 89 LEU A C 1
ATOM 701 O O . LEU A 1 89 ? 4.821 -7.312 4.921 1.00 95.81 89 LEU A O 1
ATOM 705 N N . ALA A 1 90 ? 3.728 -5.418 5.399 1.00 96.75 90 ALA A N 1
ATOM 706 C CA . ALA A 1 90 ? 3.362 -5.134 4.018 1.00 96.75 90 ALA A CA 1
ATOM 707 C C . ALA A 1 90 ? 4.584 -4.801 3.144 1.00 96.75 90 ALA A C 1
ATOM 709 O O . ALA A 1 90 ? 4.662 -5.273 2.011 1.00 96.75 90 ALA A O 1
ATOM 710 N N . GLU A 1 91 ? 5.555 -4.027 3.645 1.00 97.94 91 GLU A N 1
ATOM 711 C CA . GLU A 1 91 ? 6.812 -3.769 2.928 1.00 97.94 91 GLU A CA 1
ATOM 712 C C . GLU A 1 91 ? 7.569 -5.065 2.621 1.00 97.94 91 GLU A C 1
ATOM 714 O O . GLU A 1 91 ? 8.011 -5.264 1.488 1.00 97.94 91 GLU A O 1
ATOM 719 N N . GLU A 1 92 ? 7.698 -5.952 3.606 1.00 96.56 92 GLU A N 1
ATOM 720 C CA . GLU A 1 92 ? 8.353 -7.255 3.465 1.00 96.56 92 GLU A CA 1
ATOM 721 C C . GLU A 1 92 ? 7.611 -8.151 2.469 1.00 96.56 92 GLU A C 1
ATOM 723 O O . GLU A 1 92 ? 8.232 -8.700 1.556 1.00 96.56 92 GLU A O 1
ATOM 728 N N . ALA A 1 93 ? 6.281 -8.225 2.570 1.00 96.06 93 ALA A N 1
ATOM 729 C CA . ALA A 1 93 ? 5.447 -8.990 1.649 1.00 96.06 93 ALA A CA 1
ATOM 730 C C . ALA A 1 93 ? 5.571 -8.480 0.205 1.00 96.06 93 ALA A C 1
ATOM 732 O O . ALA A 1 93 ? 5.727 -9.274 -0.723 1.00 96.06 93 ALA A O 1
ATOM 733 N N . ILE A 1 94 ? 5.557 -7.158 -0.005 1.00 97.19 94 ILE A N 1
ATOM 734 C CA . ILE A 1 94 ? 5.736 -6.569 -1.338 1.00 97.19 94 ILE A CA 1
ATOM 735 C C . ILE A 1 94 ? 7.138 -6.866 -1.879 1.00 97.19 94 ILE A C 1
ATOM 737 O O . ILE A 1 94 ? 7.276 -7.215 -3.051 1.00 97.19 94 ILE A O 1
ATOM 741 N N . ARG A 1 95 ? 8.185 -6.751 -1.051 1.00 97.44 95 ARG A N 1
ATOM 742 C CA . ARG A 1 95 ? 9.557 -7.095 -1.462 1.00 97.44 95 ARG A CA 1
ATOM 743 C C . ARG A 1 95 ? 9.653 -8.557 -1.883 1.00 97.44 95 ARG A C 1
ATOM 745 O O . ARG A 1 95 ? 10.205 -8.827 -2.945 1.00 97.44 95 ARG A O 1
ATOM 752 N N . ALA A 1 96 ? 9.083 -9.471 -1.101 1.00 95.56 96 ALA A N 1
ATOM 753 C CA . ALA A 1 96 ? 9.054 -10.893 -1.425 1.00 95.56 96 ALA A CA 1
ATOM 754 C C . ALA A 1 96 ? 8.300 -11.166 -2.738 1.00 95.56 96 ALA A C 1
ATOM 756 O O . ALA A 1 96 ? 8.811 -11.877 -3.597 1.00 95.56 96 ALA A O 1
ATOM 757 N N . ALA A 1 97 ? 7.139 -10.535 -2.938 1.00 94.75 97 ALA A N 1
ATOM 758 C CA . ALA A 1 97 ? 6.311 -10.706 -4.136 1.00 94.75 97 ALA A CA 1
ATOM 759 C C . ALA A 1 97 ? 6.908 -10.112 -5.424 1.00 94.75 97 ALA A C 1
ATOM 761 O O . ALA A 1 97 ? 6.415 -10.402 -6.515 1.00 94.75 97 ALA A O 1
ATOM 762 N N . LEU A 1 98 ? 7.910 -9.236 -5.302 1.00 96.00 98 LEU A N 1
ATOM 763 C CA . LEU A 1 98 ? 8.644 -8.663 -6.431 1.00 96.00 98 LEU A CA 1
ATOM 764 C C . LEU A 1 98 ? 10.019 -9.310 -6.631 1.00 96.00 98 LEU A C 1
ATOM 766 O O . LEU 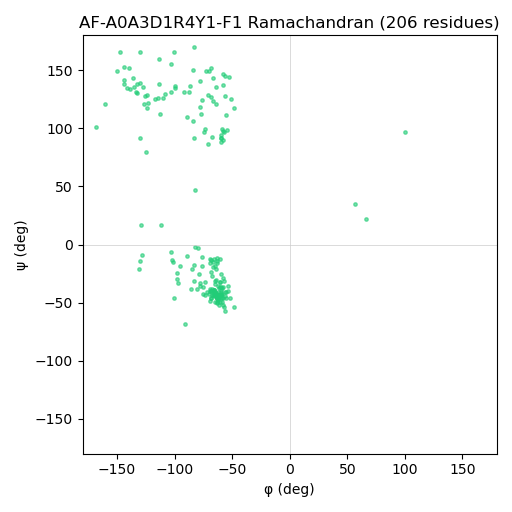A 1 98 ? 10.627 -9.100 -7.682 1.00 96.00 98 LEU A O 1
ATOM 770 N N . ALA A 1 99 ? 10.514 -10.082 -5.660 1.00 94.38 99 ALA A N 1
ATOM 771 C CA . ALA A 1 99 ? 11.839 -10.695 -5.704 1.00 94.38 99 ALA A CA 1
ATOM 772 C C . ALA A 1 99 ? 11.977 -11.737 -6.825 1.00 94.38 99 ALA A C 1
ATOM 774 O O . ALA A 1 99 ? 13.058 -11.872 -7.393 1.00 94.38 99 ALA A O 1
ATOM 775 N N . ASP A 1 100 ? 10.888 -12.430 -7.167 1.00 88.00 100 ASP A N 1
ATOM 776 C CA . ASP A 1 100 ? 10.807 -13.412 -8.256 1.00 88.00 100 ASP A CA 1
ATOM 777 C C . ASP A 1 100 ? 10.589 -12.774 -9.641 1.00 88.00 100 ASP A C 1
ATOM 779 O O . ASP A 1 100 ? 10.555 -13.471 -10.654 1.00 88.00 100 ASP A O 1
ATOM 783 N N . THR A 1 101 ? 10.450 -11.448 -9.705 1.00 91.56 101 THR A N 1
ATOM 784 C CA . THR A 1 101 ? 10.235 -10.708 -10.953 1.00 91.56 101 THR A CA 1
ATOM 785 C C . THR A 1 101 ? 11.525 -10.064 -11.461 1.00 91.56 101 THR A C 1
ATOM 787 O O . THR A 1 101 ? 12.478 -9.838 -10.715 1.00 91.56 101 THR A O 1
ATOM 790 N N . GLU A 1 102 ? 11.526 -9.628 -12.723 1.00 89.88 102 GLU A N 1
ATOM 791 C CA . GLU A 1 102 ? 12.620 -8.834 -13.307 1.00 89.88 102 GLU A CA 1
ATOM 792 C C . GLU A 1 102 ? 12.860 -7.486 -12.587 1.00 89.88 102 GLU A C 1
ATOM 794 O O . GLU A 1 102 ? 13.862 -6.811 -12.847 1.00 89.88 102 GLU A O 1
ATOM 799 N N . LEU A 1 103 ? 11.942 -7.058 -11.707 1.00 92.56 103 LEU A N 1
ATOM 800 C CA . LEU A 1 103 ? 12.048 -5.830 -10.914 1.00 92.56 103 LEU A CA 1
ATOM 801 C C . LEU A 1 103 ? 12.874 -6.014 -9.642 1.00 92.56 103 LEU A C 1
ATOM 803 O O . LEU A 1 103 ? 13.510 -5.054 -9.209 1.00 92.56 103 LEU A O 1
ATOM 807 N N . GLY A 1 104 ? 12.867 -7.211 -9.047 1.00 93.12 104 GLY A N 1
ATOM 808 C CA . GLY A 1 104 ? 13.437 -7.481 -7.724 1.00 93.12 104 GLY A CA 1
ATOM 809 C C . GLY A 1 104 ? 14.856 -6.929 -7.546 1.00 93.12 104 GLY A C 1
ATOM 810 O O . GLY A 1 104 ? 15.070 -6.098 -6.661 1.00 93.12 104 GLY A O 1
ATOM 811 N N . PRO A 1 105 ? 15.812 -7.265 -8.435 1.00 94.44 105 PRO A N 1
ATOM 812 C CA . PRO A 1 105 ? 17.190 -6.768 -8.353 1.00 94.44 105 PRO A CA 1
ATOM 813 C C . PRO A 1 105 ? 17.347 -5.249 -8.537 1.00 94.44 105 PRO A C 1
ATOM 815 O O . PRO A 1 105 ? 18.386 -4.680 -8.203 1.00 94.44 105 PRO A O 1
ATOM 818 N N . ARG A 1 106 ? 16.342 -4.574 -9.108 1.00 95.44 106 ARG A N 1
ATOM 819 C CA . ARG A 1 106 ? 16.370 -3.139 -9.445 1.00 95.44 106 ARG A CA 1
ATOM 820 C C . ARG A 1 106 ? 15.576 -2.281 -8.467 1.00 95.44 106 ARG A C 1
ATOM 822 O O . ARG A 1 106 ? 15.622 -1.050 -8.569 1.00 95.44 106 ARG A O 1
ATOM 829 N N . LEU A 1 107 ? 14.868 -2.911 -7.534 1.00 96.25 107 LEU A N 1
ATOM 830 C CA . LEU A 1 107 ? 14.056 -2.253 -6.526 1.00 96.25 107 LEU A CA 1
ATOM 831 C C . LEU A 1 107 ? 14.958 -1.481 -5.556 1.00 96.25 107 LEU A C 1
ATOM 833 O O . LEU A 1 107 ? 15.879 -2.029 -4.954 1.00 96.25 107 LEU A O 1
ATOM 837 N N . LYS A 1 108 ? 14.710 -0.179 -5.424 1.00 95.75 108 LYS A N 1
ATOM 838 C CA . LYS A 1 108 ? 15.448 0.720 -4.526 1.00 95.75 108 LYS A CA 1
ATOM 839 C C . LYS A 1 108 ? 14.674 0.969 -3.246 1.00 95.75 108 LYS A C 1
ATOM 841 O O . LYS A 1 108 ? 15.228 0.847 -2.158 1.00 95.75 108 LYS A O 1
ATOM 846 N N . THR A 1 109 ? 13.383 1.243 -3.383 1.00 97.31 109 THR A N 1
ATOM 847 C CA . THR A 1 109 ? 12.525 1.591 -2.253 1.00 97.31 109 THR A CA 1
ATOM 848 C C . THR A 1 109 ? 11.228 0.812 -2.330 1.00 97.31 109 THR A C 1
ATOM 850 O O . THR A 1 109 ? 10.553 0.817 -3.357 1.00 97.31 109 THR A O 1
ATOM 853 N N . V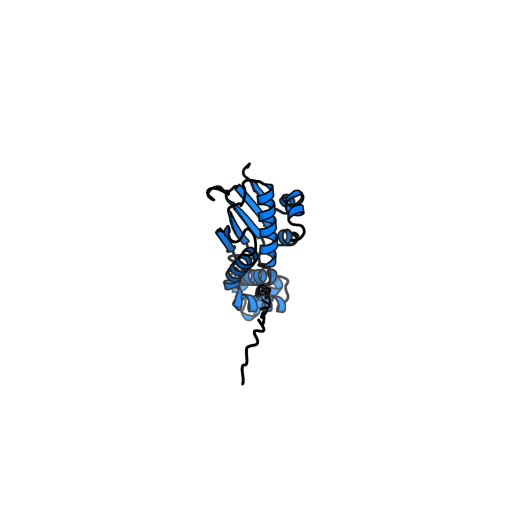AL A 1 110 ? 10.872 0.199 -1.206 1.00 98.31 110 VAL A N 1
ATOM 854 C CA . VAL A 1 110 ? 9.505 -0.175 -0.853 1.00 98.31 110 VAL A CA 1
ATOM 855 C C . VAL A 1 110 ? 9.255 0.485 0.488 1.00 98.31 110 VAL A C 1
ATOM 857 O O . VAL A 1 110 ? 9.993 0.202 1.432 1.00 98.31 110 VAL A O 1
ATOM 860 N N . ARG A 1 111 ? 8.287 1.398 0.536 1.00 98.31 111 ARG A N 1
ATOM 861 C CA . ARG A 1 111 ? 7.866 2.073 1.766 1.00 98.31 111 ARG A CA 1
ATOM 862 C C . ARG A 1 111 ? 6.349 2.054 1.857 1.00 98.31 111 ARG A C 1
ATOM 864 O O . ARG A 1 111 ? 5.691 2.454 0.898 1.00 98.31 111 ARG A O 1
ATOM 871 N N . VAL A 1 112 ? 5.798 1.638 2.986 1.00 98.25 112 VAL A N 1
ATOM 872 C CA . VAL A 1 112 ? 4.358 1.656 3.261 1.00 98.25 112 VAL A CA 1
ATOM 873 C C . VAL A 1 112 ? 4.105 2.675 4.364 1.00 98.25 112 VAL A C 1
ATOM 875 O O . VAL A 1 112 ? 4.528 2.511 5.502 1.00 98.25 112 VAL A O 1
ATOM 878 N N . ASP A 1 113 ? 3.430 3.762 4.006 1.00 97.38 113 ASP A N 1
ATOM 879 C CA . ASP A 1 113 ? 3.095 4.849 4.915 1.00 97.38 113 ASP A CA 1
ATOM 880 C C . ASP A 1 113 ? 1.744 4.579 5.583 1.00 97.38 113 ASP A C 1
ATOM 882 O O . ASP A 1 113 ? 0.700 4.606 4.925 1.00 97.38 113 ASP A O 1
ATOM 886 N N . THR A 1 114 ? 1.785 4.289 6.882 1.00 96.12 114 THR A N 1
ATOM 887 C CA . THR A 1 114 ? 0.632 3.977 7.745 1.00 96.12 114 THR A CA 1
ATOM 888 C C . THR A 1 114 ? 0.365 5.074 8.782 1.00 96.12 114 THR A C 1
ATOM 890 O O . THR A 1 114 ? -0.331 4.838 9.775 1.00 96.12 114 THR A O 1
ATOM 893 N N . SER A 1 115 ? 0.923 6.274 8.571 1.00 91.75 115 SER A N 1
ATOM 894 C CA . SER A 1 115 ? 0.747 7.430 9.465 1.00 91.75 115 SER A CA 1
ATOM 895 C C . SER A 1 115 ? -0.686 7.973 9.492 1.00 91.75 115 SER A C 1
ATOM 897 O O . SER A 1 115 ? -1.067 8.638 10.448 1.00 91.75 115 SER A O 1
ATOM 899 N N . ALA A 1 116 ? -1.487 7.655 8.474 1.00 91.31 116 ALA A N 1
ATOM 900 C CA . ALA A 1 116 ? -2.901 7.997 8.375 1.00 91.31 116 ALA A CA 1
ATOM 901 C C . ALA A 1 116 ? -3.733 6.758 8.015 1.00 91.31 116 ALA A C 1
ATOM 903 O O . ALA A 1 116 ? -3.203 5.757 7.527 1.00 91.31 116 ALA A O 1
ATOM 904 N N . ALA A 1 117 ? -5.057 6.847 8.178 1.00 92.12 117 ALA A N 1
ATOM 905 C CA . ALA A 1 117 ? -5.997 5.810 7.741 1.00 92.12 117 ALA A CA 1
ATOM 906 C C . ALA A 1 117 ? -5.877 5.499 6.230 1.00 92.12 117 ALA A C 1
ATOM 908 O O . ALA A 1 117 ? -6.066 4.362 5.786 1.00 92.12 117 ALA A O 1
ATOM 909 N N . HIS A 1 118 ? -5.522 6.501 5.418 1.00 95.69 118 HIS A N 1
ATOM 910 C CA . HIS A 1 118 ? -5.234 6.321 3.994 1.00 95.69 118 HIS A CA 1
ATOM 911 C C . HIS A 1 118 ? -3.793 5.847 3.769 1.00 95.69 118 HIS A C 1
ATOM 913 O O . HIS A 1 118 ? -2.877 6.651 3.613 1.00 95.69 118 HIS A O 1
ATOM 919 N N . VAL A 1 119 ? -3.606 4.527 3.718 1.00 97.12 119 VAL A N 1
ATOM 920 C CA . VAL A 1 119 ? -2.287 3.902 3.521 1.00 97.12 119 VAL A CA 1
ATOM 921 C C . VAL A 1 119 ? -1.744 4.150 2.111 1.00 97.12 119 VAL A C 1
ATOM 923 O O . VAL A 1 119 ? -2.397 3.806 1.115 1.00 97.12 119 VAL A O 1
ATOM 926 N N . VAL A 1 120 ? -0.516 4.669 2.015 1.00 98.00 120 VAL A N 1
ATOM 927 C CA . VAL A 1 120 ? 0.169 4.928 0.736 1.00 98.00 120 VAL A CA 1
ATOM 928 C C . VAL A 1 120 ? 1.435 4.090 0.620 1.00 98.00 120 VAL A C 1
ATOM 930 O O . VAL A 1 120 ? 2.330 4.177 1.455 1.00 98.00 120 VAL A O 1
ATOM 933 N N . THR A 1 121 ? 1.558 3.324 -0.460 1.00 98.62 121 THR A N 1
ATOM 934 C CA . THR A 1 121 ? 2.769 2.553 -0.760 1.00 98.62 121 THR A CA 1
ATOM 935 C C . THR A 1 121 ? 3.589 3.241 -1.840 1.00 98.62 121 THR A C 1
ATOM 937 O O . THR A 1 121 ? 3.063 3.597 -2.892 1.00 98.62 121 THR A O 1
ATOM 940 N N . TYR A 1 122 ? 4.886 3.386 -1.597 1.00 98.50 122 TYR A N 1
ATOM 941 C CA . TYR A 1 122 ? 5.861 3.971 -2.506 1.00 98.50 122 TYR A CA 1
ATOM 942 C C . TYR A 1 122 ? 6.795 2.883 -3.019 1.00 98.50 122 TYR A C 1
ATOM 944 O O . TYR A 1 122 ? 7.426 2.175 -2.230 1.00 98.50 122 TYR A O 1
ATOM 952 N N . LEU A 1 123 ? 6.895 2.782 -4.340 1.00 98.50 123 LEU A N 1
ATOM 953 C CA . LEU A 1 123 ? 7.758 1.838 -5.035 1.00 98.50 123 LEU A CA 1
ATOM 954 C C . LEU A 1 123 ? 8.686 2.605 -5.965 1.00 98.50 123 LEU A C 1
ATOM 956 O O . LEU A 1 123 ? 8.224 3.334 -6.840 1.00 98.50 123 LEU A O 1
ATOM 960 N N . VAL A 1 124 ? 9.991 2.439 -5.762 1.00 98.06 124 VAL A N 1
ATOM 961 C CA . VAL A 1 124 ? 11.021 3.091 -6.577 1.00 98.06 124 VAL A CA 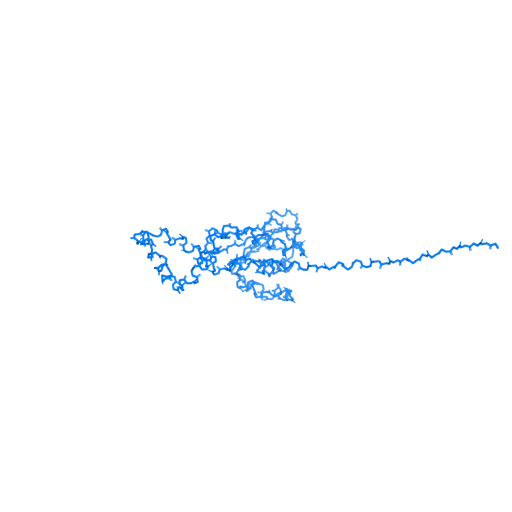1
ATOM 962 C C . VAL A 1 124 ? 11.967 2.040 -7.123 1.00 98.06 124 VAL A C 1
ATOM 964 O O . VAL A 1 124 ? 12.514 1.249 -6.352 1.00 98.06 124 VAL A O 1
ATOM 967 N N . TRP A 1 125 ? 12.195 2.041 -8.433 1.00 97.81 125 TRP A N 1
ATOM 968 C CA . TRP A 1 125 ? 13.160 1.152 -9.077 1.00 97.81 125 TRP A CA 1
ATOM 969 C C . TRP A 1 125 ? 13.809 1.810 -10.290 1.00 97.81 125 TRP A C 1
ATOM 971 O O . TRP A 1 125 ? 13.373 2.847 -10.787 1.00 97.81 125 TRP A O 1
ATOM 981 N N . LYS A 1 126 ? 14.895 1.199 -10.756 1.00 97.12 126 LYS A N 1
ATOM 982 C CA . LYS A 1 126 ? 15.578 1.584 -11.992 1.00 97.12 126 LYS A CA 1
ATOM 983 C C . LYS A 1 126 ? 14.943 0.856 -13.173 1.00 97.12 126 LYS A C 1
ATOM 985 O O . LYS A 1 126 ? 14.828 -0.358 -13.070 1.00 97.12 126 LYS A O 1
ATOM 990 N N . ALA A 1 127 ? 14.592 1.525 -14.270 1.00 95.75 127 ALA A N 1
ATOM 991 C CA . ALA A 1 127 ? 14.077 0.896 -15.492 1.00 95.75 127 ALA A CA 1
ATOM 992 C C . ALA A 1 127 ? 15.072 -0.131 -16.059 1.00 95.75 127 ALA A C 1
ATOM 994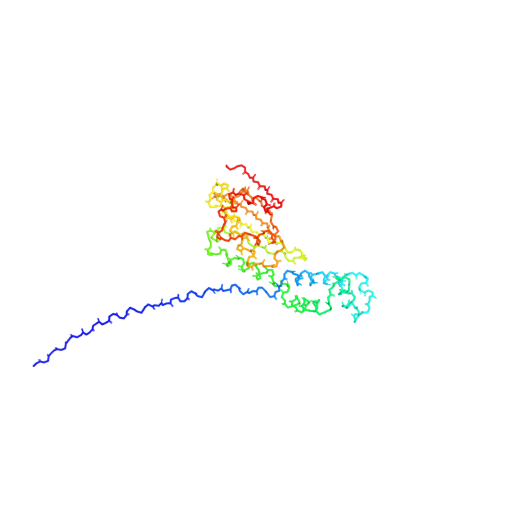 O O . ALA A 1 127 ? 16.285 0.063 -15.951 1.00 95.75 127 ALA A O 1
ATOM 995 N N . ALA A 1 128 ? 14.582 -1.207 -16.682 1.00 94.12 128 ALA A N 1
ATOM 996 C CA . ALA A 1 128 ? 15.455 -2.145 -17.389 1.00 94.12 128 ALA A CA 1
ATOM 997 C C . ALA A 1 128 ? 15.928 -1.567 -18.727 1.00 94.12 128 ALA A C 1
ATOM 999 O O . ALA A 1 128 ? 17.066 -1.794 -19.133 1.00 94.12 128 ALA A O 1
ATOM 1000 N N . LYS A 1 129 ? 15.047 -0.827 -19.409 1.00 92.50 129 LYS A N 1
ATOM 1001 C CA . LYS A 1 129 ? 15.262 -0.271 -20.748 1.00 92.50 129 LYS A CA 1
ATOM 1002 C C . LYS A 1 129 ? 14.707 1.155 -20.842 1.00 92.50 129 LYS A C 1
ATOM 1004 O O . LYS A 1 129 ? 13.758 1.470 -20.123 1.00 92.50 129 LYS A O 1
ATOM 1009 N N . PRO A 1 130 ? 15.267 2.013 -21.712 1.00 88.44 130 PRO A N 1
ATOM 1010 C CA . PRO A 1 130 ? 14.777 3.371 -21.943 1.00 88.44 130 PRO A CA 1
ATOM 1011 C C . PRO A 1 130 ? 13.591 3.398 -22.918 1.00 88.44 130 PRO A C 1
ATOM 1013 O O . PRO A 1 130 ? 13.594 4.176 -23.861 1.00 88.44 130 PRO A O 1
ATOM 1016 N N . ASP A 1 131 ? 12.596 2.530 -22.749 1.00 90.94 131 ASP A N 1
ATOM 1017 C CA . ASP A 1 131 ? 11.428 2.525 -23.629 1.00 90.94 131 ASP A CA 1
ATOM 1018 C C . ASP A 1 131 ? 10.126 2.530 -22.829 1.00 90.94 131 ASP A C 1
ATOM 1020 O O . ASP A 1 131 ? 9.994 1.871 -21.792 1.00 90.94 131 ASP A O 1
ATOM 1024 N N . ALA A 1 132 ? 9.161 3.312 -23.314 1.00 89.25 132 ALA A N 1
ATOM 1025 C CA . ALA A 1 132 ? 7.908 3.557 -22.612 1.00 89.25 132 ALA A CA 1
ATOM 1026 C C . ALA A 1 132 ? 7.104 2.270 -22.381 1.00 89.25 132 ALA A C 1
ATOM 1028 O O . ALA A 1 132 ? 6.498 2.106 -21.325 1.00 89.25 132 ALA A O 1
ATOM 1029 N N . PHE A 1 133 ? 7.119 1.341 -23.339 1.00 90.75 133 PHE A N 1
ATOM 1030 C CA . PHE A 1 133 ? 6.345 0.109 -23.239 1.00 90.75 133 PHE A CA 1
ATOM 1031 C C . PHE A 1 133 ? 6.904 -0.842 -22.173 1.00 90.75 133 PHE A C 1
ATOM 1033 O O . PHE A 1 133 ? 6.140 -1.393 -21.377 1.00 90.75 133 PHE A O 1
ATOM 1040 N N . SER A 1 134 ? 8.228 -1.002 -22.100 1.00 91.94 134 SER A N 1
ATOM 1041 C CA . SER A 1 134 ? 8.880 -1.775 -21.040 1.00 91.94 134 SER A CA 1
ATOM 1042 C C . SER A 1 134 ? 8.594 -1.174 -19.667 1.00 91.94 134 SER A C 1
ATOM 1044 O O . SER A 1 134 ? 8.255 -1.915 -18.747 1.00 91.94 134 SER A O 1
ATOM 1046 N N . ILE A 1 135 ? 8.660 0.154 -19.529 1.00 93.50 135 ILE A N 1
ATOM 1047 C CA . ILE A 1 135 ? 8.320 0.842 -18.274 1.00 93.50 135 ILE A CA 1
ATOM 1048 C C . ILE A 1 135 ? 6.853 0.597 -17.896 1.00 93.50 135 ILE A C 1
ATOM 1050 O O . ILE A 1 135 ? 6.557 0.277 -16.747 1.00 93.50 135 ILE A O 1
ATOM 1054 N N . ASP A 1 136 ? 5.930 0.666 -18.851 1.00 92.81 136 ASP A N 1
ATOM 1055 C CA . ASP A 1 136 ? 4.507 0.434 -18.587 1.00 92.81 136 ASP A CA 1
ATOM 1056 C C . ASP A 1 136 ? 4.232 -1.013 -18.160 1.00 92.81 136 ASP A C 1
ATOM 1058 O O . ASP A 1 136 ? 3.469 -1.261 -17.222 1.00 92.81 136 ASP A O 1
ATOM 1062 N N . LYS A 1 137 ? 4.913 -1.982 -18.783 1.00 94.12 137 LYS A N 1
ATOM 1063 C CA . LYS A 1 137 ? 4.878 -3.392 -18.375 1.00 94.12 137 LYS A CA 1
ATOM 1064 C C . LYS A 1 137 ? 5.408 -3.574 -16.952 1.00 94.12 137 LYS A C 1
ATOM 1066 O O . LYS A 1 137 ? 4.796 -4.287 -16.152 1.00 94.12 137 LYS A O 1
ATOM 1071 N N . GLU A 1 138 ? 6.528 -2.935 -16.630 1.00 95.25 138 GLU A N 1
ATOM 1072 C CA . GLU A 1 138 ? 7.134 -2.964 -15.301 1.00 95.25 138 GLU A CA 1
ATOM 1073 C C . GLU A 1 138 ? 6.180 -2.427 -14.236 1.00 95.25 138 GLU A C 1
ATOM 1075 O O . GLU A 1 138 ? 5.939 -3.097 -13.233 1.00 95.25 138 GLU A O 1
ATOM 1080 N N . VAL A 1 139 ? 5.574 -1.263 -14.466 1.00 95.50 139 VAL A N 1
ATOM 1081 C CA . VAL A 1 139 ? 4.668 -0.678 -13.480 1.00 95.50 139 VAL A CA 1
ATOM 1082 C C . VAL A 1 139 ? 3.372 -1.490 -13.355 1.00 95.50 139 VAL A C 1
ATOM 1084 O O . VAL A 1 139 ? 2.900 -1.691 -12.237 1.00 95.50 139 VAL A O 1
ATOM 1087 N N . CYS A 1 140 ? 2.809 -2.021 -14.449 1.00 95.19 140 CYS A N 1
ATOM 1088 C CA . CYS A 1 140 ? 1.681 -2.964 -14.383 1.00 95.19 140 CYS A CA 1
ATOM 1089 C C . CYS A 1 140 ? 2.006 -4.183 -13.511 1.00 95.19 140 CYS A C 1
ATOM 1091 O O . CYS A 1 140 ? 1.192 -4.591 -12.682 1.00 95.19 140 CYS A O 1
ATOM 1093 N N . THR A 1 141 ? 3.203 -4.747 -13.690 1.00 95.56 141 THR A N 1
ATOM 1094 C CA . THR A 1 141 ? 3.689 -5.891 -12.909 1.00 95.56 141 THR A CA 1
ATOM 1095 C C . THR A 1 141 ? 3.809 -5.520 -11.433 1.00 95.56 141 THR A C 1
ATOM 1097 O O . THR A 1 141 ? 3.262 -6.216 -10.577 1.00 95.56 141 THR A O 1
ATOM 1100 N N . ALA A 1 142 ? 4.454 -4.386 -11.141 1.00 96.62 142 ALA A N 1
ATOM 1101 C CA . ALA A 1 142 ? 4.608 -3.871 -9.786 1.00 96.62 142 ALA A CA 1
ATOM 1102 C C . ALA A 1 142 ? 3.250 -3.637 -9.111 1.00 96.62 142 ALA A C 1
ATOM 1104 O O . ALA A 1 142 ? 3.050 -4.057 -7.977 1.00 96.62 142 ALA A O 1
ATOM 1105 N N . ALA A 1 143 ? 2.300 -3.014 -9.813 1.00 96.06 143 ALA A N 1
ATOM 1106 C CA . ALA A 1 143 ? 0.963 -2.734 -9.306 1.00 96.06 143 ALA A CA 1
ATOM 1107 C C . ALA A 1 143 ? 0.182 -4.012 -8.980 1.00 96.06 143 ALA A C 1
ATOM 1109 O O . ALA A 1 143 ? -0.390 -4.112 -7.895 1.00 96.06 143 ALA A O 1
ATOM 1110 N N . ALA A 1 144 ? 0.179 -4.992 -9.889 1.00 94.69 144 ALA A N 1
ATOM 1111 C CA . ALA A 1 144 ? -0.524 -6.255 -9.685 1.00 94.69 144 ALA A CA 1
ATOM 1112 C C . ALA A 1 144 ? 0.051 -7.028 -8.488 1.00 94.69 144 ALA A C 1
ATOM 1114 O O . ALA A 1 144 ? -0.691 -7.403 -7.578 1.00 94.69 144 ALA A O 1
ATOM 1115 N N . ARG A 1 145 ? 1.378 -7.202 -8.448 1.00 95.62 145 ARG A N 1
ATOM 1116 C CA . ARG A 1 145 ? 2.062 -7.961 -7.391 1.00 95.62 145 ARG A CA 1
ATOM 1117 C C . ARG A 1 145 ? 1.995 -7.261 -6.040 1.00 95.62 145 ARG A C 1
ATOM 1119 O O . ARG A 1 145 ? 1.619 -7.881 -5.048 1.00 95.62 145 ARG A O 1
ATOM 1126 N N . ALA A 1 146 ? 2.263 -5.958 -5.997 1.00 96.00 146 ALA A N 1
ATOM 1127 C CA . ALA A 1 146 ? 2.195 -5.201 -4.753 1.00 96.00 146 ALA A CA 1
ATOM 1128 C C . ALA A 1 146 ? 0.766 -5.132 -4.196 1.00 96.00 146 ALA A C 1
ATOM 1130 O O . ALA A 1 146 ? 0.589 -5.182 -2.982 1.00 96.00 146 ALA A O 1
ATOM 1131 N N . ARG A 1 147 ? -0.267 -5.076 -5.051 1.00 95.31 147 ARG A N 1
ATOM 1132 C CA . ARG A 1 147 ? -1.663 -5.116 -4.591 1.00 95.31 147 ARG A CA 1
ATOM 1133 C C . ARG A 1 147 ? -2.057 -6.462 -3.998 1.00 95.31 147 ARG A C 1
ATOM 1135 O O . ARG A 1 147 ? -2.832 -6.477 -3.041 1.00 95.31 147 ARG A O 1
ATOM 1142 N N . GLN A 1 148 ? -1.578 -7.567 -4.563 1.00 93.56 148 GLN A N 1
ATOM 1143 C CA . GLN A 1 148 ? -1.811 -8.891 -3.987 1.00 93.56 148 GLN A CA 1
ATOM 1144 C C . GLN A 1 148 ? -1.105 -9.030 -2.632 1.00 93.56 148 GLN A C 1
ATOM 1146 O O . GLN A 1 148 ? -1.716 -9.496 -1.678 1.00 93.56 148 GLN A O 1
ATOM 1151 N N . ALA A 1 149 ? 0.143 -8.563 -2.539 1.00 94.69 149 ALA A N 1
ATOM 1152 C CA . ALA A 1 149 ? 0.956 -8.666 -1.329 1.00 94.69 149 ALA A CA 1
ATOM 1153 C C . ALA A 1 149 ? 0.533 -7.705 -0.204 1.00 94.69 149 ALA A C 1
ATOM 1155 O O . ALA A 1 149 ? 0.663 -8.032 0.971 1.00 94.69 149 ALA A O 1
ATOM 1156 N N . SER A 1 150 ? 0.023 -6.521 -0.550 1.00 95.06 150 SER A N 1
ATOM 1157 C CA . SER A 1 150 ? -0.404 -5.500 0.409 1.00 95.06 150 SER A CA 1
ATOM 1158 C C . SER A 1 150 ? -1.853 -5.076 0.166 1.00 95.06 150 SER A C 1
ATOM 1160 O O . SER A 1 150 ? -2.125 -4.023 -0.426 1.00 95.06 150 SER A O 1
ATOM 1162 N N . PRO A 1 151 ? -2.829 -5.873 0.637 1.00 92.06 151 PRO A N 1
ATOM 1163 C CA . PRO A 1 151 ? -4.237 -5.508 0.559 1.00 92.06 151 PRO A CA 1
ATOM 1164 C C . PRO A 1 151 ? -4.635 -4.304 1.411 1.00 92.06 151 PRO A C 1
ATOM 1166 O O . PRO A 1 151 ? -5.690 -3.725 1.161 1.00 92.06 151 PRO A O 1
ATOM 1169 N N . ILE A 1 152 ? -3.791 -3.896 2.360 1.00 94.25 152 ILE A N 1
ATOM 1170 C CA . ILE A 1 152 ? -3.997 -2.697 3.177 1.00 94.25 152 ILE A CA 1
ATOM 1171 C C . ILE A 1 152 ? -3.687 -1.394 2.426 1.00 94.25 152 ILE A C 1
ATOM 1173 O O . ILE A 1 152 ? -3.978 -0.313 2.923 1.00 94.25 152 ILE A O 1
ATOM 1177 N N . THR A 1 153 ? -3.077 -1.442 1.241 1.00 97.00 153 THR A N 1
ATOM 1178 C CA . THR A 1 153 ? -2.698 -0.221 0.523 1.00 97.00 153 THR A CA 1
ATOM 1179 C C . THR A 1 153 ? -3.911 0.436 -0.134 1.00 97.00 153 THR A C 1
ATOM 1181 O O . THR A 1 153 ? -4.578 -0.162 -0.982 1.00 97.00 153 THR A O 1
ATOM 1184 N N . SER A 1 154 ? -4.158 1.713 0.182 1.00 97.38 154 SER A N 1
ATOM 1185 C CA . SER A 1 154 ? -5.195 2.512 -0.489 1.00 97.38 154 SER A CA 1
ATOM 1186 C C . SER A 1 154 ? -4.717 3.064 -1.830 1.00 97.38 154 SER A C 1
ATOM 1188 O O . SER A 1 154 ? -5.477 3.075 -2.799 1.00 97.38 154 SER A O 1
ATOM 1190 N N . THR A 1 155 ? -3.453 3.486 -1.906 1.00 97.94 155 THR A N 1
ATOM 1191 C CA . THR A 1 155 ? -2.849 4.063 -3.114 1.00 97.94 155 THR A CA 1
ATOM 1192 C C . THR A 1 155 ? -1.411 3.593 -3.279 1.00 97.94 155 THR A C 1
ATOM 1194 O O . THR A 1 155 ? -0.623 3.664 -2.338 1.00 97.94 155 THR A O 1
ATOM 1197 N N . PHE A 1 156 ? -1.047 3.189 -4.493 1.00 98.38 156 PHE A N 1
ATOM 1198 C CA . PHE A 1 156 ? 0.338 2.955 -4.881 1.00 98.38 156 PHE A CA 1
ATOM 1199 C C . PHE A 1 156 ? 0.871 4.156 -5.661 1.00 98.38 156 PHE A C 1
ATOM 1201 O O . PHE A 1 156 ? 0.213 4.675 -6.566 1.00 98.38 156 PHE A O 1
ATOM 1208 N N . LYS A 1 157 ? 2.079 4.582 -5.303 1.00 98.19 157 LYS A N 1
ATOM 1209 C CA . LYS A 1 157 ? 2.880 5.568 -6.019 1.00 98.19 157 LYS A CA 1
ATOM 1210 C C . LYS A 1 157 ? 4.126 4.882 -6.549 1.00 98.19 157 LYS A C 1
ATOM 1212 O O . LYS A 1 157 ? 4.868 4.266 -5.783 1.00 98.19 157 LYS A O 1
ATOM 1217 N N . PHE A 1 158 ? 4.351 5.012 -7.845 1.00 97.81 158 PHE A N 1
ATOM 1218 C CA . PHE A 1 158 ? 5.507 4.442 -8.516 1.00 97.81 158 PHE A CA 1
ATOM 1219 C C . PHE A 1 158 ? 6.405 5.549 -9.029 1.00 97.81 158 PHE A C 1
ATOM 1221 O O . PHE A 1 158 ? 5.929 6.523 -9.611 1.00 97.81 158 PHE A O 1
ATOM 1228 N N . GLU A 1 159 ? 7.700 5.349 -8.854 1.00 97.38 159 GLU A N 1
ATOM 1229 C CA . GLU A 1 159 ? 8.747 6.152 -9.458 1.00 97.38 159 GLU A CA 1
ATOM 1230 C C . GLU A 1 159 ? 9.709 5.216 -10.182 1.00 97.38 159 GLU A C 1
ATOM 1232 O O . GLU A 1 159 ? 10.316 4.332 -9.573 1.00 97.38 159 GLU A O 1
ATOM 1237 N N . VAL A 1 160 ? 9.866 5.425 -11.485 1.00 96.81 160 VAL A N 1
ATOM 1238 C CA . VAL A 1 160 ? 10.858 4.700 -12.277 1.00 96.81 160 VAL A CA 1
ATOM 1239 C C . VAL A 1 160 ? 11.974 5.656 -12.636 1.00 96.81 160 VAL A C 1
ATOM 1241 O O . VAL A 1 160 ? 11.739 6.762 -13.133 1.00 96.81 160 VAL A O 1
ATOM 1244 N N . ARG A 1 161 ? 13.201 5.220 -12.367 1.00 96.44 161 ARG A N 1
ATOM 1245 C CA . ARG A 1 161 ? 14.421 5.969 -12.653 1.00 96.44 161 ARG A CA 1
ATOM 1246 C C . ARG A 1 161 ? 15.130 5.438 -13.889 1.00 96.44 161 ARG A C 1
ATOM 1248 O O . ARG A 1 161 ? 14.959 4.274 -14.238 1.00 96.44 161 ARG A O 1
ATOM 1255 N N . ASP A 1 162 ? 15.923 6.272 -14.548 1.00 93.12 162 ASP A N 1
ATOM 1256 C CA . ASP A 1 162 ? 16.600 5.925 -15.797 1.00 93.12 162 ASP A CA 1
ATOM 1257 C C . ASP A 1 162 ? 17.486 4.674 -15.675 1.00 93.12 162 ASP A C 1
ATOM 1259 O O . ASP A 1 162 ? 18.130 4.423 -14.654 1.00 93.12 162 ASP A O 1
ATOM 1263 N N . HIS A 1 163 ? 17.554 3.891 -16.751 1.00 90.75 163 HIS A N 1
ATOM 1264 C CA . HIS A 1 163 ? 18.290 2.625 -16.792 1.00 90.75 163 HIS A CA 1
ATOM 1265 C C . HIS A 1 163 ? 19.823 2.778 -16.722 1.00 90.75 163 HIS A C 1
ATOM 1267 O O . HIS A 1 163 ? 20.510 1.789 -16.455 1.00 90.75 163 HIS A O 1
ATOM 1273 N N . ILE A 1 164 ? 20.374 3.987 -16.901 1.00 88.00 164 ILE A N 1
ATOM 1274 C CA . ILE A 1 164 ? 21.825 4.243 -16.938 1.00 88.00 164 ILE A CA 1
ATOM 1275 C C . ILE A 1 164 ? 22.341 4.572 -15.539 1.00 88.00 164 ILE A C 1
ATOM 1277 O O . ILE A 1 164 ? 23.044 3.775 -14.918 1.00 88.00 164 ILE A O 1
ATOM 1281 N N . SER A 1 165 ? 21.944 5.723 -15.014 1.00 85.06 165 SER A N 1
ATOM 1282 C CA . SER A 1 165 ? 22.418 6.287 -13.752 1.00 85.06 165 SER A CA 1
ATOM 1283 C C . SER A 1 165 ? 21.468 6.003 -12.589 1.00 85.06 165 SER A C 1
ATOM 1285 O O . SER A 1 165 ? 21.908 5.865 -11.450 1.00 85.06 165 SER A O 1
ATOM 1287 N N . GLY A 1 166 ? 20.167 5.867 -12.860 1.00 86.12 166 GLY A N 1
ATOM 1288 C CA . GLY A 1 166 ? 19.135 5.836 -11.826 1.00 86.12 166 GLY A CA 1
ATOM 1289 C C . GLY A 1 166 ? 19.010 7.169 -11.081 1.00 86.12 166 GLY A C 1
ATOM 1290 O O . GLY A 1 166 ? 18.547 7.190 -9.940 1.00 86.12 166 GLY A O 1
ATOM 1291 N N . SER A 1 167 ? 19.458 8.269 -11.684 1.00 88.00 167 SER A N 1
ATOM 1292 C CA . SER A 1 167 ? 19.390 9.612 -11.107 1.00 88.00 167 SER A CA 1
ATOM 1293 C C . SER A 1 167 ?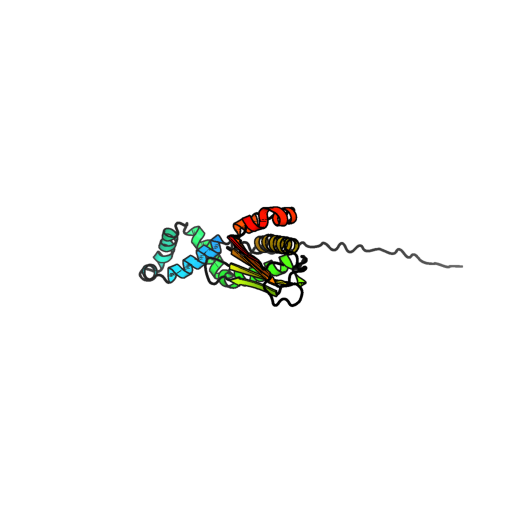 18.173 10.384 -11.611 1.00 88.00 167 SER A C 1
ATOM 1295 O O . SER A 1 167 ? 17.564 11.129 -10.842 1.00 88.00 167 SER A O 1
ATOM 1297 N N . LEU A 1 168 ? 17.767 10.150 -12.861 1.00 91.56 168 LEU A N 1
ATOM 1298 C CA . LEU A 1 168 ? 16.662 10.843 -13.506 1.00 91.56 168 LEU A CA 1
ATOM 1299 C C . LEU A 1 168 ? 15.367 10.068 -13.301 1.00 91.56 168 LEU A C 1
ATOM 1301 O O . LEU A 1 168 ? 15.299 8.869 -13.562 1.00 91.56 168 LEU A O 1
ATOM 1305 N N . LYS A 1 169 ? 14.318 10.766 -12.868 1.00 94.31 169 LYS A N 1
ATOM 1306 C CA . LYS A 1 169 ? 12.960 10.223 -12.827 1.00 94.31 169 LYS A CA 1
ATOM 1307 C C . LYS A 1 169 ? 12.380 10.236 -14.241 1.00 94.31 169 LYS A C 1
ATOM 1309 O O . LYS A 1 169 ? 12.131 11.307 -14.784 1.00 94.31 169 LYS A O 1
ATOM 1314 N N . VAL A 1 170 ? 12.170 9.055 -14.817 1.00 94.38 170 VAL A N 1
ATOM 1315 C CA . VAL A 1 170 ? 11.646 8.890 -16.185 1.00 94.38 170 VAL A CA 1
ATOM 1316 C C . VAL A 1 170 ? 10.143 8.624 -16.205 1.00 94.38 170 VAL A C 1
ATOM 1318 O O . VAL A 1 170 ? 9.468 8.942 -17.181 1.00 94.38 170 VAL A O 1
ATOM 1321 N N . PHE A 1 171 ? 9.605 8.094 -15.106 1.00 95.19 171 PHE A N 1
ATOM 1322 C CA . PHE A 1 171 ? 8.177 7.873 -14.922 1.00 95.19 171 PHE A CA 1
ATOM 1323 C C . PHE A 1 171 ? 7.776 8.123 -13.469 1.00 95.19 171 PHE A C 1
ATOM 1325 O O . PHE A 1 171 ? 8.470 7.721 -12.534 1.00 95.19 171 PHE A O 1
ATOM 1332 N N . GLU A 1 172 ? 6.609 8.726 -13.291 1.00 95.75 172 GLU A N 1
ATOM 1333 C CA . GLU A 1 172 ? 5.897 8.806 -12.025 1.00 95.75 172 GLU A CA 1
ATOM 1334 C C . GLU A 1 172 ? 4.421 8.492 -12.250 1.00 95.75 172 GLU A C 1
ATOM 1336 O O . GLU A 1 172 ? 3.805 8.995 -13.192 1.00 95.75 172 GLU A O 1
ATOM 1341 N N . GLY A 1 173 ? 3.836 7.680 -11.374 1.00 95.25 173 GLY A N 1
ATOM 1342 C CA . GLY A 1 173 ? 2.437 7.303 -11.501 1.00 95.25 173 GLY A CA 1
ATOM 1343 C C . GLY A 1 173 ? 1.761 7.031 -10.170 1.00 95.25 173 GLY A C 1
ATOM 1344 O O . GLY A 1 173 ? 2.388 6.567 -9.219 1.00 95.25 173 GLY A O 1
ATOM 1345 N N . LEU A 1 174 ? 0.461 7.305 -10.126 1.00 96.44 174 LEU A N 1
ATOM 1346 C CA . LEU A 1 174 ? -0.408 7.042 -8.988 1.00 96.44 174 LEU A CA 1
ATOM 1347 C C . LEU A 1 174 ? -1.591 6.174 -9.419 1.00 96.44 174 LEU A C 1
ATOM 1349 O O . LEU A 1 174 ? -2.304 6.523 -10.360 1.00 96.44 174 LEU A O 1
ATOM 1353 N N . ILE A 1 175 ? -1.824 5.078 -8.698 1.00 96.75 175 ILE A N 1
ATOM 1354 C CA . ILE A 1 175 ? -2.968 4.181 -8.895 1.00 96.75 175 ILE A CA 1
ATOM 1355 C C . ILE A 1 175 ? -3.622 3.864 -7.545 1.00 96.75 175 ILE A C 1
ATOM 1357 O O . ILE A 1 175 ? -2.938 3.599 -6.553 1.00 96.75 175 ILE A O 1
ATOM 1361 N N . SER A 1 176 ? -4.951 3.853 -7.482 1.00 97.06 176 SER A N 1
ATOM 1362 C CA . SER A 1 176 ? -5.662 3.325 -6.312 1.00 97.06 176 SER A CA 1
ATOM 1363 C C . SER A 1 176 ? -5.491 1.810 -6.187 1.00 97.06 176 SER A C 1
ATOM 1365 O O . SER A 1 176 ? -5.351 1.089 -7.176 1.00 97.06 176 SER A O 1
ATOM 1367 N N . GLY A 1 177 ? -5.565 1.288 -4.963 1.00 95.25 177 GLY A N 1
ATOM 1368 C CA . GLY A 1 177 ? -5.490 -0.150 -4.704 1.00 95.25 177 GLY A CA 1
ATOM 1369 C C . GLY A 1 177 ? -6.608 -0.941 -5.394 1.00 95.25 177 GLY A C 1
ATOM 1370 O O . GLY A 1 177 ? -6.387 -2.069 -5.834 1.00 95.25 177 GLY A O 1
ATOM 1371 N N . SER A 1 178 ? -7.795 -0.351 -5.560 1.00 93.38 178 SER A N 1
ATOM 1372 C CA . SER A 1 178 ? -8.895 -0.949 -6.330 1.00 93.38 178 SER A CA 1
ATOM 1373 C C . SER A 1 178 ? -8.588 -0.998 -7.829 1.00 93.38 178 SER A C 1
ATOM 1375 O O . SER A 1 178 ? -8.873 -1.998 -8.487 1.00 93.38 178 SER A O 1
ATOM 1377 N N . ALA A 1 179 ? -7.968 0.049 -8.383 1.00 94.50 179 ALA A N 1
ATOM 1378 C CA . ALA A 1 179 ? -7.533 0.069 -9.771 1.00 94.50 179 ALA A CA 1
ATOM 1379 C C . ALA A 1 179 ? -6.394 -0.921 -10.039 1.00 94.50 179 ALA A C 1
ATOM 1381 O O . ALA A 1 179 ? -6.482 -1.676 -11.005 1.00 94.50 179 ALA A O 1
ATOM 1382 N N . ALA A 1 180 ? -5.400 -0.989 -9.152 1.00 94.62 180 ALA A N 1
ATOM 1383 C CA . ALA A 1 180 ? -4.317 -1.967 -9.226 1.00 94.62 180 ALA A CA 1
ATOM 1384 C C . ALA A 1 180 ? -4.848 -3.409 -9.182 1.00 94.62 180 ALA A C 1
ATOM 1386 O O . ALA A 1 180 ? -4.407 -4.251 -9.957 1.00 94.62 180 ALA A O 1
ATOM 1387 N N . GLY A 1 181 ? -5.870 -3.674 -8.359 1.00 92.44 181 GLY A N 1
ATOM 1388 C CA . GLY A 1 181 ? -6.504 -4.994 -8.255 1.00 92.44 181 GLY A CA 1
ATOM 1389 C C . GLY A 1 181 ? -7.235 -5.458 -9.520 1.00 92.44 181 GLY A C 1
ATOM 1390 O O . GLY A 1 181 ? -7.589 -6.629 -9.622 1.00 92.44 181 GLY A O 1
ATOM 1391 N N . ARG A 1 182 ? -7.458 -4.570 -10.500 1.00 92.44 182 ARG A N 1
ATOM 1392 C CA . ARG A 1 182 ? -8.027 -4.936 -11.809 1.00 92.44 182 ARG A CA 1
ATOM 1393 C C . ARG A 1 182 ? -6.979 -5.478 -12.783 1.00 92.44 182 ARG A C 1
ATOM 1395 O O . ARG A 1 182 ? -7.364 -6.104 -13.770 1.00 92.44 182 ARG A O 1
ATOM 1402 N N . ILE A 1 183 ? -5.690 -5.246 -12.530 1.00 92.50 183 ILE A N 1
ATOM 1403 C CA . ILE A 1 183 ? -4.603 -5.729 -13.383 1.00 92.50 183 ILE A CA 1
ATOM 1404 C C . ILE A 1 183 ? -4.389 -7.213 -13.087 1.00 92.50 183 ILE A C 1
ATOM 1406 O O . ILE A 1 183 ? -4.056 -7.592 -11.966 1.00 92.50 183 ILE A O 1
ATOM 1410 N N . ARG A 1 184 ? -4.576 -8.061 -14.101 1.00 88.94 184 ARG A N 1
ATOM 1411 C CA . ARG A 1 184 ? -4.318 -9.503 -13.994 1.00 88.94 184 ARG A CA 1
ATOM 1412 C C . ARG A 1 184 ? -2.967 -9.822 -14.604 1.00 88.94 184 ARG A C 1
ATOM 1414 O O . ARG A 1 184 ? -2.678 -9.365 -15.711 1.00 88.94 184 ARG A O 1
ATOM 1421 N N . GLU A 1 185 ? -2.195 -10.665 -13.927 1.00 86.25 185 GLU A N 1
ATOM 1422 C CA . GLU A 1 185 ? -0.846 -11.044 -14.365 1.00 86.25 185 GLU A CA 1
ATOM 1423 C C . GLU A 1 185 ? -0.815 -11.629 -15.774 1.00 86.25 185 GLU A C 1
ATOM 1425 O O . GLU A 1 185 ? 0.016 -11.236 -16.589 1.00 86.25 185 GLU A O 1
ATOM 1430 N N . SER A 1 186 ? -1.796 -12.472 -16.104 1.00 88.25 186 SER A N 1
ATOM 1431 C CA . SER A 1 186 ? -1.945 -13.081 -17.430 1.00 88.25 186 SER A CA 1
ATOM 1432 C C . SER A 1 186 ? -2.193 -12.083 -18.568 1.00 88.25 186 SER A C 1
ATOM 1434 O O . SER A 1 186 ? -2.124 -12.464 -19.729 1.00 88.25 186 SER A O 1
ATOM 1436 N N . SER A 1 187 ? -2.477 -10.818 -18.252 1.00 87.69 187 SER A N 1
ATOM 1437 C CA . SER A 1 187 ? -2.833 -9.766 -19.213 1.00 87.69 187 SER A CA 1
ATOM 1438 C C . SER A 1 187 ? -1.998 -8.492 -19.048 1.00 87.69 187 SER A C 1
ATOM 1440 O O . SER A 1 187 ? -2.380 -7.434 -19.543 1.00 87.69 187 SER A O 1
ATOM 1442 N N . ILE A 1 188 ? -0.856 -8.557 -18.348 1.00 89.06 188 ILE A N 1
ATOM 1443 C CA . ILE A 1 188 ? 0.011 -7.388 -18.101 1.00 89.06 188 ILE A CA 1
ATOM 1444 C C . ILE A 1 188 ? 0.386 -6.669 -19.407 1.00 89.06 188 ILE A C 1
ATOM 1446 O O . ILE A 1 188 ? 0.381 -5.441 -19.450 1.00 89.06 188 ILE A O 1
ATOM 1450 N N . VAL A 1 189 ? 0.669 -7.423 -20.473 1.00 88.44 189 VAL A N 1
ATOM 1451 C CA . VAL A 1 189 ? 1.020 -6.891 -21.803 1.00 88.44 189 VAL A CA 1
ATOM 1452 C C . VAL A 1 189 ? -0.137 -6.092 -22.418 1.00 88.44 189 VAL A C 1
ATOM 1454 O O . VAL A 1 189 ? 0.071 -4.989 -22.931 1.00 88.44 189 VAL A O 1
ATOM 1457 N N . ASP A 1 190 ? -1.369 -6.589 -22.308 1.00 86.69 190 ASP A N 1
ATOM 1458 C CA . ASP A 1 190 ? -2.562 -5.907 -22.824 1.00 86.69 190 ASP A CA 1
ATOM 1459 C C . ASP A 1 190 ? -2.866 -4.637 -22.023 1.00 86.69 190 ASP A C 1
ATOM 1461 O O . ASP A 1 190 ? -3.213 -3.591 -22.583 1.00 86.69 190 ASP A O 1
ATOM 1465 N N . PHE A 1 191 ? -2.697 -4.705 -20.697 1.00 85.12 191 PHE A N 1
ATOM 1466 C CA . PHE A 1 191 ? -2.823 -3.534 -19.839 1.00 85.12 191 PHE A CA 1
ATOM 1467 C C . PHE A 1 191 ? -1.785 -2.478 -20.212 1.00 85.12 191 PHE A C 1
ATOM 1469 O O . PHE A 1 191 ? -2.186 -1.349 -20.492 1.00 85.12 191 PHE A O 1
ATOM 1476 N N . ALA A 1 192 ? -0.502 -2.847 -20.292 1.00 85.31 192 ALA A N 1
ATOM 1477 C CA . ALA A 1 192 ? 0.596 -1.950 -20.656 1.00 85.31 192 ALA A CA 1
ATOM 1478 C C . ALA A 1 192 ? 0.370 -1.259 -22.011 1.00 85.31 192 ALA A C 1
ATOM 1480 O O . ALA A 1 192 ? 0.595 -0.061 -22.133 1.00 85.31 192 ALA A O 1
ATOM 1481 N N . SER A 1 193 ? -0.137 -1.988 -23.008 1.00 82.94 193 SER A N 1
ATOM 1482 C CA . SER A 1 193 ? -0.331 -1.464 -24.367 1.00 82.94 193 SER A CA 1
ATOM 1483 C C . SER A 1 193 ? -1.558 -0.560 -24.536 1.00 82.94 193 SER A C 1
ATOM 1485 O O . SER A 1 193 ? -1.504 0.380 -25.323 1.00 82.94 193 SER A O 1
ATOM 1487 N N . THR A 1 194 ? -2.678 -0.824 -23.848 1.00 79.44 194 THR A N 1
ATOM 1488 C CA . THR A 1 194 ? -3.966 -0.184 -24.212 1.00 79.44 194 THR A CA 1
ATOM 1489 C C . THR A 1 194 ? -4.747 0.455 -23.068 1.00 79.44 194 THR A C 1
ATOM 1491 O O . THR A 1 194 ? -5.624 1.295 -23.307 1.00 79.44 194 THR A O 1
ATOM 1494 N N . ARG A 1 195 ? -4.490 0.066 -21.815 1.00 73.12 195 ARG A N 1
ATOM 1495 C CA . ARG A 1 195 ? -5.333 0.464 -20.668 1.00 73.12 195 ARG A CA 1
ATOM 1496 C C . ARG A 1 195 ? -4.568 1.065 -19.507 1.00 73.12 195 ARG A C 1
ATOM 1498 O O . ARG A 1 195 ? -5.202 1.610 -18.609 1.00 73.12 195 ARG A O 1
ATOM 1505 N N . TYR A 1 196 ? -3.247 1.002 -19.541 1.00 76.50 196 TYR A N 1
ATOM 1506 C CA . TYR A 1 196 ? -2.389 1.359 -18.430 1.00 76.50 196 TYR A CA 1
ATOM 1507 C C . TYR A 1 196 ? -2.645 2.784 -17.942 1.00 76.50 196 TYR A C 1
ATOM 1509 O O . TYR A 1 196 ? -3.097 2.967 -16.816 1.00 76.50 196 TYR A O 1
ATOM 1517 N N . LEU A 1 197 ? -2.516 3.781 -18.822 1.00 76.38 197 LEU A N 1
ATOM 1518 C CA . LEU A 1 197 ? -2.753 5.187 -18.472 1.00 76.38 197 LEU A CA 1
ATOM 1519 C C . LEU A 1 197 ? -4.163 5.460 -17.925 1.00 76.38 197 LEU A C 1
ATOM 1521 O O . LEU A 1 197 ? -4.330 6.352 -17.105 1.00 76.38 197 LEU A O 1
ATOM 1525 N N . LYS A 1 198 ? -5.174 4.682 -18.335 1.00 84.81 198 LYS A N 1
ATOM 1526 C CA . LYS A 1 198 ? -6.569 4.869 -17.897 1.00 84.81 198 LYS A CA 1
ATOM 1527 C C . LYS A 1 198 ? -6.828 4.377 -16.474 1.00 84.81 198 LYS A C 1
ATOM 1529 O O . LYS A 1 198 ? -7.857 4.718 -15.897 1.00 84.81 198 LYS A O 1
ATOM 1534 N N . LEU A 1 199 ? -5.956 3.526 -15.932 1.00 86.00 199 LEU A N 1
ATOM 1535 C CA . LEU A 1 199 ? -6.068 3.056 -14.550 1.00 86.00 199 LEU A CA 1
ATOM 1536 C C . LEU A 1 199 ? -5.419 4.016 -13.558 1.00 86.00 199 LEU A C 1
ATOM 1538 O O . LEU A 1 199 ? -5.748 3.969 -12.375 1.00 86.00 199 LEU A O 1
ATOM 1542 N N . PHE A 1 200 ? -4.504 4.855 -14.035 1.00 88.00 200 PHE A N 1
ATOM 1543 C CA . PHE A 1 200 ? -3.749 5.776 -13.210 1.00 88.00 200 PHE A CA 1
ATOM 1544 C C . PHE A 1 200 ? -4.520 7.075 -13.040 1.00 88.00 200 PHE A C 1
ATOM 1546 O O . PHE A 1 200 ? -5.073 7.628 -13.985 1.00 88.00 200 PHE A O 1
ATOM 1553 N N . GLU A 1 201 ? -4.527 7.579 -11.816 1.00 90.44 201 GLU A N 1
ATOM 1554 C CA . GLU A 1 201 ? -5.149 8.859 -11.487 1.00 90.44 201 GLU A CA 1
ATOM 1555 C C . GLU A 1 201 ? -4.254 10.022 -11.922 1.00 90.44 201 GLU A C 1
ATOM 1557 O O . GLU A 1 201 ? -4.741 11.085 -12.300 1.00 90.44 201 GLU A O 1
ATOM 1562 N N . LYS A 1 202 ? -2.931 9.821 -11.864 1.00 89.25 202 LYS A N 1
ATOM 1563 C CA . LYS A 1 202 ? -1.915 10.772 -12.322 1.00 89.25 202 LYS A CA 1
ATOM 1564 C C . LYS A 1 202 ? -0.741 10.019 -12.925 1.00 89.25 202 LYS A C 1
ATOM 1566 O O . LYS A 1 202 ? -0.301 9.018 -12.357 1.00 89.25 202 LYS A O 1
ATOM 1571 N N . VAL A 1 203 ? -0.227 10.531 -14.039 1.00 90.56 203 VAL A N 1
ATOM 1572 C CA . VAL A 1 203 ? 0.986 10.041 -14.697 1.00 90.56 203 VAL A CA 1
ATOM 1573 C C . VAL A 1 203 ? 1.808 11.234 -15.163 1.00 90.56 203 VAL A C 1
ATOM 1575 O O . VAL A 1 203 ? 1.267 12.157 -15.765 1.00 90.56 203 VAL A O 1
ATOM 1578 N N . SER A 1 204 ? 3.108 11.196 -14.896 1.00 89.56 204 SER A N 1
ATOM 1579 C CA . SER A 1 204 ? 4.098 12.111 -15.456 1.00 89.56 204 SER A CA 1
ATOM 1580 C C . SER A 1 204 ? 5.225 11.291 -16.072 1.00 89.56 204 SER A C 1
ATOM 1582 O O . SER A 1 204 ? 5.669 10.301 -15.485 1.00 89.56 204 SER A O 1
ATOM 1584 N N . ARG A 1 205 ? 5.662 11.671 -17.272 1.00 85.75 205 ARG A N 1
ATOM 1585 C CA . ARG A 1 205 ? 6.726 10.984 -18.007 1.00 85.75 205 ARG A CA 1
ATOM 1586 C C . ARG A 1 205 ? 7.670 11.999 -18.611 1.00 85.75 205 ARG A C 1
ATOM 1588 O O . ARG A 1 205 ? 7.234 13.048 -19.076 1.00 85.75 205 ARG A O 1
ATOM 1595 N N . MET A 1 206 ? 8.944 11.646 -18.623 1.00 83.31 206 MET A N 1
ATOM 1596 C CA . MET A 1 206 ? 9.899 12.284 -19.515 1.00 83.31 206 MET A CA 1
ATOM 1597 C C . MET A 1 206 ? 9.709 11.679 -20.909 1.00 83.31 206 MET A C 1
ATOM 1599 O O . MET A 1 206 ? 9.454 10.477 -21.012 1.00 83.31 206 MET A O 1
ATOM 1603 N N . GLU A 1 207 ? 9.788 12.488 -21.964 1.00 71.44 207 GLU A N 1
ATOM 1604 C CA . GLU A 1 207 ? 9.904 11.931 -23.314 1.00 71.44 207 GLU A CA 1
ATOM 1605 C C . GLU A 1 207 ? 11.233 11.171 -23.390 1.00 71.44 207 GLU A C 1
ATOM 1607 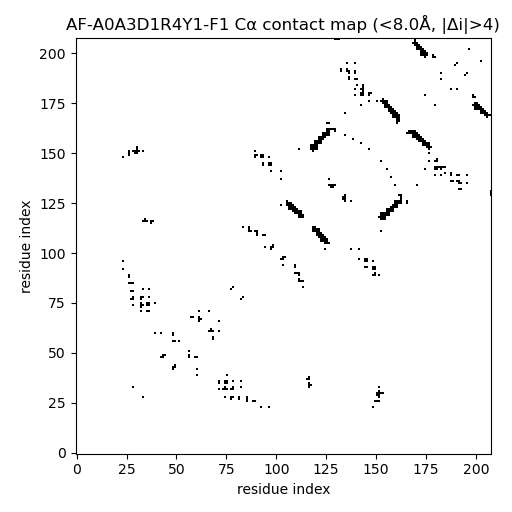O O . GLU A 1 207 ? 12.287 11.724 -23.065 1.00 71.44 207 GLU A O 1
ATOM 1612 N N . LEU A 1 208 ? 11.140 9.875 -23.696 1.00 59.81 208 LEU A N 1
ATOM 1613 C CA . LEU A 1 208 ? 12.252 8.925 -23.765 1.00 59.81 208 LEU A CA 1
ATOM 1614 C C . LEU A 1 208 ? 12.627 8.655 -25.216 1.00 59.81 208 LEU A C 1
ATOM 1616 O O . LEU A 1 208 ? 11.685 8.506 -26.030 1.00 59.81 208 LEU A O 1
#

Sequence (208 aa):
MVLRAFQFAVVLACCSLTATSARADELPMTLEQFKLWRDYQDALQDERVQKMPEGKRFGAIARNFKVSEKDLRVAVDKGDKHGESVGKLAEEAIRAALADTELGPRLKTVRVDTSAAHVVTYLVWKAAKPDAFSIDKEVCTAAARARQASPITSTFKFEVRDHISGSLKVFEGLISGSAAGRIRESSIVDFASTRYLKLFEKVSRMEL

Radius of gyration: 24.35 Å; Cα contacts (8 Å, |Δi|>4): 309; chains: 1; bounding box: 61×88×55 Å

Foldseek 3Di:
DDDDDDDDDPPPPPPPPPPPPPPLPDQLDALVLLLLQQQLVVQCVDPVLVPDDPVCSLVVSCVVVVHDSVSSVVSNVSCVVPNVPSFVSLLVLLLVLCCPDPFNVFWDDWGWDSVHSAIETETEGEQQDPDQLSVLLVVLSSLQSSLSSRNNHQKYWYWYAYNPPSPHTFKIFMAGSVLSPVRDPVCSNVCSPPPSVVRTPDMDGDDD

Secondary structure (DSSP, 8-state):
-----------------------PPPPSS-HHHHHHHHHHHHHHTSHHHHTS-HHHHHHHHHHHTT--HHHHHHHHHHHHHHTTTHHHHHHHHHHHHHHTSTTGGGEEEEEEE-SSSS-EEEEEEE-SSS-HHHHHHHHHHHHHHHHHH-TT-SEEEEEEE-TTTS-SEEEEEEEEHHHHTT--GGGHHHIIIIIHHHH-SEEEE---

Solvent-accessible surface area (backbone atoms only — not comparable to full-atom values): 11659 Å² total; per-residue (Å²): 136,90,82,89,85,83,90,80,81,83,79,81,77,76,78,77,75,74,77,73,75,75,68,74,75,76,69,94,59,50,37,69,34,48,25,52,25,42,52,48,60,54,46,63,69,35,69,76,44,59,74,41,60,72,94,52,34,63,65,49,50,21,56,74,72,73,47,52,63,64,59,50,45,56,16,39,63,44,30,78,75,35,56,87,51,47,33,57,54,30,33,52,35,28,50,59,58,32,53,87,42,95,53,32,92,38,56,74,41,70,45,46,45,65,92,48,53,74,18,38,32,41,41,32,32,42,33,91,54,82,44,72,64,62,47,34,33,50,50,43,49,51,36,30,36,34,34,70,43,25,66,46,36,48,29,42,37,42,37,32,17,34,54,84,82,50,77,49,73,41,35,37,39,32,29,41,32,73,49,26,64,68,50,48,80,96,43,31,67,58,34,34,73,77,44,44,76,80,50,36,83,43,77,49,68,52,94,113

Nearest PDB structures (foldseek):
  2enx-assembly1_A  TM=4.171E-01  e=5.537E-02  Streptococcus agalactiae A909
  2iw4-assembly1_A  TM=3.705E-01  e=6.554E-02  Bacillus subtilis
  1wpp-assembly1_B  TM=3.672E-01  e=7.335E-02  Streptococcus gordonii str. Challis
  2eb0-assembly1_A  TM=3.231E-01  e=4.948E-02  Methanocaldococcus jannaschii DSM 2661
  6dkn-assembly2_B  TM=4.503E-01  e=3.747E-01  Arabidopsis thaliana

Mean predicted aligned error: 8.52 Å

pLDDT: mean 87.0, std 16.65, range [35.81, 98.62]